Protein AF-A0A1V6FXS0-F1 (afdb_monomer_lite)

Foldseek 3Di:
DPLKDFDAADFAKKKKKWKKFFQAFCDPCQPDPDPWGGAFQDKWFDFAAPPFDPQHAWTWAAHGREFATWIAHPVGIDFFAFLVRPDGHGHGRDIKMKMKMWGHDHPAWIKIKIWIRFDLVCFPNGDRRIGMDMDTHRNMGNDTDMDFGDDPPNRGMDIDQIFMDRGSCRRPPPPVVVVVPDPPPDD

Radius of gyration: 16.58 Å; chains: 1; bounding box: 49×54×38 Å

Structure (mmCIF, N/CA/C/O backbone):
data_AF-A0A1V6FXS0-F1
#
_entry.id   AF-A0A1V6FXS0-F1
#
loop_
_atom_site.group_PDB
_atom_site.id
_atom_site.type_symbol
_atom_site.label_atom_id
_atom_site.label_alt_id
_atom_site.label_comp_id
_atom_site.label_asym_id
_atom_site.label_entity_id
_atom_site.label_seq_id
_atom_site.pdbx_PDB_ins_code
_atom_site.Cartn_x
_atom_site.Cartn_y
_atom_site.Cartn_z
_atom_site.occupancy
_atom_site.B_iso_or_equiv
_atom_site.auth_seq_id
_atom_site.auth_comp_id
_atom_site.auth_asym_id
_atom_site.auth_atom_id
_atom_site.pdbx_PDB_model_num
ATOM 1 N N . MET A 1 1 ? -22.073 16.136 9.324 1.00 44.31 1 MET A N 1
ATOM 2 C CA . MET A 1 1 ? -21.576 14.754 9.164 1.00 44.31 1 MET A CA 1
ATOM 3 C C . MET A 1 1 ? -20.213 14.830 8.508 1.00 44.31 1 MET A C 1
ATOM 5 O O . MET A 1 1 ? -20.106 15.432 7.450 1.00 44.31 1 MET A O 1
ATOM 9 N N . SER A 1 2 ? -19.181 14.316 9.173 1.00 56.22 2 SER A N 1
ATOM 10 C CA . SER A 1 2 ? -17.845 14.175 8.589 1.00 56.22 2 SER A CA 1
ATOM 11 C C . SER A 1 2 ? -17.899 13.049 7.551 1.00 56.22 2 SER A C 1
ATOM 13 O O . SER A 1 2 ? -18.293 11.939 7.891 1.00 56.22 2 SER A O 1
ATOM 15 N N . GLY A 1 3 ? -17.597 13.344 6.284 1.00 77.31 3 GLY A N 1
ATOM 16 C CA . GLY A 1 3 ? -17.680 12.402 5.156 1.00 77.31 3 GLY A CA 1
ATOM 17 C C . GLY A 1 3 ? -16.474 11.465 5.035 1.00 77.31 3 GLY A C 1
ATOM 18 O O . GLY A 1 3 ? -16.041 11.189 3.920 1.00 77.31 3 GLY A O 1
ATOM 19 N N . LEU A 1 4 ? -15.890 11.052 6.161 1.00 87.31 4 LEU A N 1
ATOM 20 C CA . LEU A 1 4 ? -14.716 10.180 6.201 1.00 87.31 4 LEU A CA 1
ATOM 21 C C . LEU A 1 4 ? -15.128 8.712 6.376 1.00 87.31 4 LEU A C 1
ATOM 23 O O . LEU A 1 4 ? -16.070 8.395 7.099 1.00 87.31 4 LEU A O 1
ATOM 27 N N . VAL A 1 5 ? -14.380 7.818 5.735 1.00 89.75 5 VAL A N 1
ATOM 28 C CA . VAL A 1 5 ? -14.350 6.385 6.027 1.00 89.75 5 VAL A CA 1
ATOM 29 C C . VAL A 1 5 ? -13.327 6.154 7.137 1.00 89.75 5 VAL A C 1
ATOM 31 O O . VAL A 1 5 ? -12.171 6.550 6.992 1.00 89.75 5 VAL A O 1
ATOM 34 N N . GLY A 1 6 ? -13.746 5.502 8.224 1.00 87.88 6 GLY A N 1
ATOM 35 C CA . GLY A 1 6 ? -12.910 5.273 9.408 1.00 87.88 6 GLY A CA 1
ATOM 36 C C . GLY A 1 6 ? -12.826 6.477 10.355 1.00 87.88 6 GLY A C 1
ATOM 37 O O . GLY A 1 6 ? -13.571 7.447 10.211 1.00 87.88 6 GLY A O 1
ATOM 38 N N . GLY A 1 7 ? -11.897 6.402 11.313 1.00 77.06 7 GLY A N 1
ATOM 39 C CA . GLY A 1 7 ? -11.593 7.466 12.275 1.00 77.06 7 GLY A CA 1
ATOM 40 C C . GLY A 1 7 ? -12.494 7.486 13.517 1.00 77.06 7 GLY A C 1
ATOM 41 O O . GLY A 1 7 ? -13.655 7.073 13.476 1.00 77.06 7 GLY A O 1
ATOM 42 N N . GLY A 1 8 ? -11.941 8.000 14.622 1.00 68.94 8 GLY A N 1
ATOM 43 C CA . GLY A 1 8 ? -12.632 8.310 15.881 1.00 68.94 8 GLY A CA 1
ATOM 44 C C . GLY A 1 8 ? -13.358 7.127 16.527 1.00 68.94 8 GLY A C 1
ATOM 45 O O . GLY A 1 8 ? -12.812 6.450 17.392 1.00 68.94 8 GLY A O 1
ATOM 46 N N . GLU A 1 9 ? -14.605 6.905 16.109 1.00 70.44 9 GLU A N 1
ATOM 47 C CA . GLU A 1 9 ? -15.562 5.985 16.733 1.00 70.44 9 GLU A CA 1
ATOM 48 C C . GLU A 1 9 ? -15.71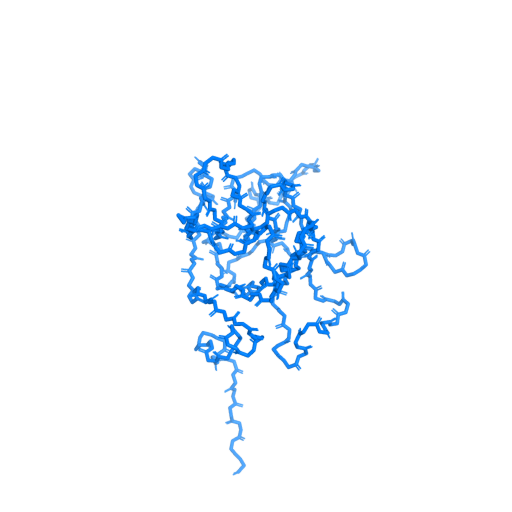7 4.640 15.982 1.00 70.44 9 GLU A C 1
ATOM 50 O O . GLU A 1 9 ? -16.506 3.780 16.377 1.00 70.44 9 GLU A O 1
ATOM 55 N N . VAL A 1 10 ? -15.006 4.435 14.869 1.00 79.94 10 VAL A N 1
ATOM 56 C CA . VAL A 1 10 ? -15.164 3.235 14.029 1.00 79.94 10 VAL A CA 1
ATOM 57 C C . VAL A 1 10 ? -14.254 2.097 14.499 1.00 79.94 10 VAL A C 1
ATOM 59 O O . VAL A 1 10 ? -13.046 2.267 14.603 1.00 79.94 10 VAL A O 1
ATOM 62 N N . SER A 1 11 ? -14.822 0.898 14.689 1.00 85.31 11 SER A N 1
ATOM 63 C CA . SER A 1 11 ? -14.060 -0.348 14.869 1.00 85.31 11 SER A CA 1
ATOM 64 C C . SER A 1 11 ? -14.441 -1.381 13.808 1.00 85.31 11 SER A C 1
ATOM 66 O O . SER A 1 11 ? -15.444 -2.090 13.935 1.00 85.31 11 SER A O 1
ATOM 68 N N . ARG A 1 12 ? -13.689 -1.406 12.701 1.00 91.25 12 ARG A N 1
ATOM 69 C CA . ARG A 1 12 ? -13.938 -2.264 11.529 1.00 91.25 12 ARG A CA 1
ATOM 70 C C . ARG A 1 12 ? -12.655 -2.519 10.744 1.00 91.25 12 ARG A C 1
ATOM 72 O O . ARG A 1 12 ? -11.692 -1.771 10.853 1.00 91.25 12 ARG A O 1
ATOM 79 N N . VAL A 1 13 ? -12.683 -3.556 9.911 1.00 94.81 13 VAL A N 1
ATOM 80 C CA . VAL A 1 13 ? -11.621 -3.853 8.946 1.00 94.81 13 VAL A CA 1
ATOM 81 C C . VAL A 1 13 ? -12.050 -3.416 7.548 1.00 94.81 13 VAL A C 1
ATOM 83 O O . VAL A 1 13 ? -13.187 -3.657 7.139 1.00 94.81 13 VAL A O 1
ATOM 86 N N . LEU A 1 14 ? -11.120 -2.804 6.822 1.00 96.25 14 LEU A N 1
ATOM 87 C CA . LEU A 1 14 ? -11.206 -2.534 5.394 1.00 96.25 14 LEU A CA 1
ATOM 88 C C . LEU A 1 14 ? -9.982 -3.136 4.705 1.00 96.25 14 LEU A C 1
ATOM 90 O O . LEU A 1 14 ? -8.849 -2.905 5.119 1.00 96.25 14 LEU A O 1
ATOM 94 N N . TYR A 1 15 ? -10.214 -3.869 3.628 1.00 97.06 15 TYR A N 1
ATOM 95 C CA . TYR A 1 15 ? -9.191 -4.283 2.687 1.00 97.06 15 TYR A CA 1
ATOM 96 C C . TYR A 1 15 ? -9.213 -3.359 1.473 1.00 97.06 15 TYR A C 1
ATOM 98 O O . TYR A 1 15 ? -10.281 -3.013 0.964 1.00 97.06 15 TYR A O 1
ATOM 106 N N . PHE A 1 16 ? -8.028 -2.986 1.009 1.00 96.75 16 PHE A N 1
ATOM 107 C CA . PHE A 1 16 ? -7.801 -2.152 -0.166 1.00 96.75 16 PHE A CA 1
ATOM 108 C C . PHE A 1 16 ? -6.713 -2.819 -1.004 1.00 96.75 16 PHE A C 1
ATOM 110 O O . PHE A 1 16 ? -5.624 -3.064 -0.500 1.00 96.75 16 PHE A O 1
ATOM 117 N N . GLY A 1 17 ? -7.000 -3.158 -2.256 1.00 96.25 17 GLY A N 1
ATOM 118 C CA . GLY A 1 17 ? -6.031 -3.800 -3.142 1.00 96.25 17 GLY A CA 1
ATOM 119 C C . GLY A 1 17 ? -5.950 -3.125 -4.495 1.00 96.25 17 GLY A C 1
ATOM 120 O O . GLY A 1 17 ? -6.895 -2.461 -4.918 1.00 96.25 17 GLY A O 1
ATOM 121 N N . ALA A 1 18 ? -4.816 -3.306 -5.159 1.00 95.88 18 ALA A N 1
ATOM 122 C CA . ALA A 1 18 ? -4.581 -2.833 -6.512 1.00 95.88 18 ALA A CA 1
ATOM 123 C C . ALA A 1 18 ? -3.518 -3.691 -7.196 1.00 95.88 18 ALA A C 1
ATOM 125 O O . ALA A 1 18 ? -2.588 -4.186 -6.550 1.00 95.88 18 ALA A O 1
ATOM 126 N N . LEU A 1 19 ? -3.629 -3.811 -8.513 1.00 94.88 19 LEU A N 1
ATOM 127 C CA . LEU A 1 19 ? -2.516 -4.217 -9.352 1.00 94.88 19 LEU A CA 1
ATOM 128 C C . LEU A 1 19 ? -1.689 -2.988 -9.693 1.00 94.88 19 LEU A C 1
ATOM 130 O O . LEU A 1 19 ? -2.230 -1.946 -10.063 1.00 94.88 19 LEU A O 1
ATOM 134 N N . VAL A 1 20 ? -0.377 -3.120 -9.562 1.00 93.12 20 VAL A N 1
ATOM 135 C CA . VAL A 1 20 ? 0.577 -2.047 -9.821 1.00 93.12 20 VAL A CA 1
ATOM 136 C C . VAL A 1 20 ? 1.654 -2.544 -10.769 1.00 93.12 20 VAL A C 1
ATOM 138 O O . VAL A 1 20 ? 2.131 -3.675 -10.651 1.00 93.12 20 VAL A O 1
ATOM 141 N N . ARG A 1 21 ? 2.066 -1.703 -11.709 1.00 90.75 21 ARG A N 1
ATOM 142 C CA . ARG A 1 21 ? 3.166 -2.009 -12.621 1.00 90.75 21 ARG A CA 1
ATOM 143 C C . ARG A 1 21 ? 3.959 -0.746 -12.898 1.00 90.75 21 ARG A C 1
ATOM 145 O O . ARG A 1 21 ? 3.394 0.250 -13.337 1.00 90.75 21 ARG A O 1
ATOM 152 N N . SER A 1 22 ? 5.270 -0.794 -12.679 1.00 87.56 22 SER A N 1
ATOM 153 C CA . SER A 1 22 ? 6.150 0.248 -13.204 1.00 87.56 22 SER A CA 1
ATOM 154 C C . SER A 1 22 ? 6.349 0.002 -14.698 1.00 87.56 22 SER A C 1
ATOM 156 O O . SER A 1 22 ? 6.577 -1.132 -15.120 1.00 87.56 22 SER A O 1
ATOM 158 N N . VAL A 1 23 ? 6.269 1.051 -15.511 1.00 86.38 23 VAL A N 1
ATOM 159 C CA . VAL A 1 23 ? 6.511 0.949 -16.958 1.00 86.38 23 VAL A CA 1
ATOM 160 C C . VAL A 1 23 ? 7.984 0.652 -17.238 1.00 86.38 23 VAL A C 1
ATOM 162 O O . VAL A 1 23 ? 8.294 -0.108 -18.152 1.00 86.38 23 VAL A O 1
ATOM 165 N N . ASN A 1 24 ? 8.880 1.197 -16.416 1.00 75.50 24 ASN A N 1
ATOM 166 C CA . ASN A 1 24 ? 10.321 1.117 -16.638 1.00 75.50 24 ASN A CA 1
ATOM 167 C C . ASN A 1 24 ? 10.997 0.041 -15.777 1.00 75.50 24 ASN A C 1
ATOM 169 O O . ASN A 1 24 ? 12.025 -0.500 -16.178 1.00 75.50 24 ASN A O 1
ATOM 173 N N . GLY A 1 25 ? 10.405 -0.309 -14.623 1.00 68.50 25 GLY A N 1
ATOM 174 C CA . GLY A 1 25 ? 11.049 -1.146 -13.604 1.00 68.50 25 GLY A CA 1
ATOM 175 C C . GLY A 1 25 ? 12.339 -0.510 -13.080 1.00 68.50 25 GLY A C 1
ATOM 176 O O . GLY A 1 25 ? 12.741 0.535 -13.578 1.00 68.50 25 GLY A O 1
ATOM 177 N N . SER A 1 26 ? 13.016 -1.119 -12.105 1.00 64.75 26 SER A N 1
ATOM 178 C CA . SER A 1 26 ? 14.359 -0.688 -11.706 1.00 64.75 26 SER A CA 1
ATOM 179 C C . SER A 1 26 ? 15.330 -0.928 -12.870 1.00 64.75 26 SER A C 1
ATOM 181 O O . SER A 1 26 ? 15.881 -2.011 -13.040 1.00 64.75 26 SER A O 1
ATOM 183 N N . THR A 1 27 ? 15.498 0.061 -13.744 1.00 52.03 27 THR A N 1
ATOM 184 C CA . THR A 1 27 ? 16.564 0.060 -14.753 1.00 52.03 27 THR A CA 1
ATOM 185 C C . THR A 1 27 ? 17.932 0.191 -14.073 1.00 52.03 27 THR A C 1
ATOM 187 O O . THR A 1 27 ? 18.002 0.722 -12.969 1.00 52.03 27 THR A O 1
ATOM 190 N N . PRO A 1 28 ? 19.051 -0.154 -14.727 1.00 45.06 28 PRO A N 1
ATOM 191 C CA . PRO A 1 28 ? 20.393 0.200 -14.248 1.00 45.06 28 PRO A CA 1
ATOM 192 C C . PRO A 1 28 ? 20.650 1.713 -14.092 1.00 45.06 28 PRO A C 1
ATOM 194 O O . PRO A 1 28 ? 21.666 2.098 -13.530 1.00 45.06 28 PRO A O 1
ATOM 197 N N . ALA A 1 29 ? 19.759 2.588 -14.586 1.00 41.25 29 ALA A N 1
ATOM 198 C CA . ALA A 1 29 ? 19.787 4.025 -14.280 1.00 41.25 29 ALA A CA 1
ATOM 199 C C . ALA A 1 29 ? 19.201 4.353 -12.887 1.00 41.25 29 ALA A C 1
ATOM 201 O O . ALA A 1 29 ? 19.282 5.488 -12.430 1.00 41.25 29 ALA A O 1
ATOM 202 N N . THR A 1 30 ? 18.616 3.349 -12.234 1.00 43.31 30 THR A N 1
ATOM 203 C CA . THR A 1 30 ? 17.935 3.378 -10.931 1.00 43.31 30 THR A CA 1
ATOM 204 C C . THR A 1 30 ? 18.397 2.253 -9.992 1.00 43.31 30 THR A C 1
ATOM 206 O O . THR A 1 30 ? 18.207 2.334 -8.786 1.00 43.31 30 THR A O 1
ATOM 209 N N . GLU A 1 31 ? 19.053 1.203 -10.485 1.00 40.47 31 GLU A N 1
ATOM 210 C CA . GLU A 1 31 ? 19.883 0.382 -9.611 1.00 40.47 31 GLU A CA 1
ATOM 211 C C . GLU A 1 31 ? 21.083 1.220 -9.188 1.00 40.47 31 GLU A C 1
ATOM 213 O O . GLU A 1 31 ? 21.775 1.827 -10.004 1.00 40.47 31 GLU A O 1
ATOM 218 N N . GLU A 1 32 ? 21.290 1.283 -7.885 1.00 48.28 32 GLU A N 1
ATOM 219 C CA . GLU A 1 32 ? 22.421 1.952 -7.287 1.00 48.28 32 GLU A CA 1
ATOM 220 C C . GLU A 1 32 ? 23.745 1.638 -7.963 1.00 48.28 32 GLU A C 1
ATOM 222 O O . GLU A 1 32 ? 24.162 0.483 -8.062 1.00 48.28 32 GLU A O 1
ATOM 227 N N . LYS A 1 33 ? 24.473 2.698 -8.302 1.00 44.50 33 LYS A N 1
ATOM 228 C CA . LYS A 1 33 ? 25.900 2.585 -8.568 1.00 44.50 33 LYS A CA 1
ATOM 229 C C . LYS A 1 33 ? 26.734 2.659 -7.278 1.00 44.50 33 LYS A C 1
ATOM 231 O O . LYS A 1 33 ? 27.809 2.074 -7.258 1.00 44.50 33 LYS A O 1
ATOM 236 N N . ASP A 1 34 ? 26.227 3.309 -6.213 1.00 49.22 34 ASP A N 1
ATOM 237 C CA . ASP A 1 34 ? 27.057 3.784 -5.086 1.00 49.22 34 ASP A CA 1
ATOM 238 C C . ASP A 1 34 ? 26.378 3.842 -3.680 1.00 49.22 34 ASP A C 1
ATOM 240 O O . ASP A 1 34 ? 26.833 4.605 -2.828 1.00 49.22 34 ASP A O 1
ATOM 244 N N . GLY A 1 35 ? 25.310 3.091 -3.364 1.00 52.75 35 GLY A N 1
ATOM 245 C CA . GLY A 1 35 ? 24.743 3.120 -1.993 1.00 52.75 35 GLY A CA 1
ATOM 246 C C . GLY A 1 35 ? 23.707 4.225 -1.698 1.00 52.75 35 GLY A C 1
ATOM 247 O O . GLY A 1 35 ? 23.435 4.482 -0.523 1.00 52.75 35 GLY A O 1
ATOM 248 N N . THR A 1 36 ? 23.161 4.905 -2.726 1.00 54.62 36 THR A N 1
ATOM 249 C CA . THR A 1 36 ? 21.955 5.766 -2.609 1.00 54.62 36 THR A CA 1
ATOM 250 C C . THR A 1 36 ? 20.738 5.270 -3.431 1.00 54.62 36 THR A C 1
ATOM 252 O O . THR A 1 36 ? 20.882 5.124 -4.646 1.00 54.62 36 THR A O 1
ATOM 255 N N . PRO A 1 37 ? 19.541 5.072 -2.834 1.00 54.38 37 PRO A N 1
ATOM 256 C CA . PRO A 1 37 ? 18.379 4.485 -3.513 1.00 54.38 37 PRO A CA 1
ATOM 257 C C . PRO A 1 37 ? 17.950 5.237 -4.783 1.00 54.38 37 PRO A C 1
ATOM 259 O O . PRO A 1 37 ? 18.198 6.438 -4.895 1.00 54.38 37 PRO A O 1
ATOM 262 N N . PRO A 1 38 ? 17.260 4.564 -5.725 1.00 58.22 38 PRO A N 1
ATOM 263 C CA . PRO A 1 38 ? 16.789 5.202 -6.945 1.00 58.22 38 PRO A CA 1
ATOM 264 C C . PRO A 1 38 ? 15.899 6.414 -6.712 1.00 58.22 38 PRO A C 1
ATOM 266 O O . PRO A 1 38 ? 14.805 6.312 -6.153 1.00 58.22 38 PRO A O 1
ATOM 269 N N . ASP A 1 39 ? 16.318 7.547 -7.265 1.00 56.16 39 ASP A N 1
ATOM 270 C CA . ASP A 1 39 ? 15.477 8.728 -7.380 1.00 56.16 39 ASP A CA 1
ATOM 271 C C . ASP A 1 39 ? 14.624 8.640 -8.657 1.00 56.16 39 ASP A C 1
ATOM 273 O O . ASP A 1 39 ? 15.135 8.441 -9.757 1.00 56.16 39 ASP A O 1
ATOM 277 N N . GLY A 1 40 ? 13.304 8.811 -8.528 1.00 58.94 40 GLY A N 1
ATOM 278 C CA . GLY A 1 40 ? 12.410 9.082 -9.667 1.00 58.94 40 GLY A CA 1
ATOM 279 C C . GLY A 1 40 ? 11.238 8.135 -9.859 1.00 58.94 40 GLY A C 1
ATOM 280 O O . GLY A 1 40 ? 10.344 8.452 -10.638 1.00 58.94 40 GLY A O 1
ATOM 281 N N . MET A 1 41 ? 11.209 7.016 -9.137 1.00 74.25 41 MET A N 1
ATOM 282 C CA . MET A 1 41 ? 10.182 5.980 -9.297 1.00 74.25 41 MET A CA 1
ATOM 283 C C . MET A 1 41 ? 8.984 6.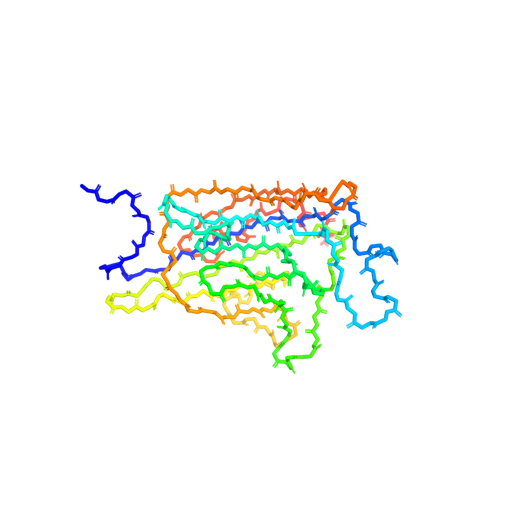135 -8.367 1.00 74.25 41 MET A C 1
ATOM 285 O O . MET A 1 41 ? 8.122 5.253 -8.368 1.00 74.25 41 MET A O 1
ATOM 289 N N . GLU A 1 42 ? 8.901 7.246 -7.617 1.00 85.94 42 GLU A N 1
ATOM 290 C CA . GLU A 1 42 ? 7.789 7.468 -6.695 1.00 85.94 42 GLU A CA 1
ATOM 291 C C . GLU A 1 42 ? 6.471 7.327 -7.449 1.00 85.94 42 GLU A C 1
ATOM 293 O O . GLU A 1 42 ? 6.197 8.070 -8.388 1.00 85.94 42 GLU A O 1
ATOM 298 N N . ALA A 1 43 ? 5.629 6.409 -7.002 1.00 90.12 43 ALA A N 1
ATOM 299 C CA . ALA A 1 43 ? 4.230 6.405 -7.363 1.00 90.12 43 ALA A CA 1
ATOM 300 C C . ALA A 1 43 ? 3.437 5.653 -6.312 1.00 90.12 43 ALA A C 1
ATOM 302 O O . ALA A 1 43 ? 3.909 4.674 -5.738 1.00 90.12 43 ALA A O 1
ATOM 303 N N . PHE A 1 44 ? 2.210 6.097 -6.083 1.00 93.31 44 PHE A N 1
ATOM 304 C CA . PHE A 1 44 ? 1.305 5.463 -5.141 1.00 93.31 44 PHE A CA 1
ATOM 305 C C . PHE A 1 44 ? -0.112 5.479 -5.688 1.00 93.31 44 PHE A C 1
ATOM 307 O O . PHE A 1 44 ? -0.609 6.519 -6.126 1.00 93.31 44 PHE A O 1
ATOM 314 N N . VAL A 1 45 ? -0.800 4.351 -5.552 1.00 96.25 45 VAL A N 1
ATOM 315 C CA . VAL A 1 45 ? -2.249 4.377 -5.377 1.00 96.25 45 VAL A CA 1
ATOM 316 C C . VAL A 1 45 ? -2.513 4.588 -3.890 1.00 96.25 45 VAL A C 1
ATOM 318 O O . VAL A 1 45 ? -1.986 3.856 -3.050 1.00 96.25 45 VAL A O 1
ATOM 321 N N . GLN A 1 46 ? -3.264 5.631 -3.546 1.00 95.81 46 GLN A N 1
ATOM 322 C CA . GLN A 1 46 ? -3.358 6.108 -2.170 1.00 95.81 46 GLN A CA 1
ATOM 323 C C . GLN A 1 46 ? -4.773 6.492 -1.750 1.00 95.81 46 GLN A C 1
ATOM 325 O O . GLN A 1 46 ? -5.561 7.045 -2.516 1.00 95.81 46 GLN A O 1
ATOM 330 N N . LEU A 1 47 ? -5.060 6.238 -0.481 1.00 97.25 47 LEU A N 1
ATOM 331 C CA . LEU A 1 47 ? -6.195 6.766 0.254 1.00 97.25 47 LEU A CA 1
ATOM 332 C C . LEU A 1 47 ? -5.794 8.117 0.840 1.00 97.25 47 LEU A C 1
ATOM 334 O O . LEU A 1 47 ? -4.733 8.247 1.450 1.00 97.25 47 LEU A O 1
ATOM 338 N N . THR A 1 48 ? -6.627 9.137 0.664 1.00 96.38 48 THR A N 1
ATOM 339 C CA . THR A 1 48 ? -6.346 10.496 1.138 1.00 96.38 48 THR A CA 1
ATOM 340 C C . THR A 1 48 ? -7.620 11.237 1.547 1.00 96.38 48 THR A C 1
ATOM 342 O O . THR A 1 48 ? -8.740 10.735 1.420 1.00 96.38 48 THR A O 1
ATOM 345 N N . ARG A 1 49 ? -7.451 12.438 2.093 1.00 94.69 49 ARG A N 1
ATOM 346 C CA . ARG A 1 49 ? -8.515 13.392 2.420 1.00 94.69 49 ARG A CA 1
ATOM 347 C C . ARG A 1 49 ? -7.932 14.812 2.435 1.00 94.69 49 ARG A C 1
ATOM 349 O O . ARG A 1 49 ? -6.720 14.965 2.619 1.00 94.69 49 ARG A O 1
ATOM 356 N N . PRO A 1 50 ? -8.768 15.857 2.302 1.00 93.00 50 PRO A N 1
ATOM 357 C CA . PRO A 1 50 ? -8.317 17.237 2.438 1.00 93.00 50 PRO A CA 1
ATOM 358 C C . PRO A 1 50 ? -7.548 17.477 3.745 1.00 93.00 50 PRO A C 1
ATOM 360 O O . PRO A 1 50 ? -7.945 16.993 4.804 1.00 93.00 50 PRO A O 1
ATOM 363 N N . GLY A 1 51 ? -6.456 18.238 3.661 1.00 88.81 51 GLY A N 1
ATOM 364 C CA . GLY A 1 51 ? -5.614 18.585 4.810 1.00 88.81 51 GLY A CA 1
ATOM 365 C C . GLY A 1 51 ? -4.518 17.570 5.152 1.00 88.81 51 GLY A C 1
ATOM 366 O O . GLY A 1 51 ? -3.704 17.858 6.025 1.00 88.81 51 GLY A O 1
ATOM 367 N N . LEU A 1 52 ? -4.452 16.419 4.472 1.00 90.62 52 LEU A N 1
ATOM 368 C CA . LEU A 1 52 ? -3.292 15.528 4.565 1.00 90.62 52 LEU A CA 1
ATOM 369 C C . LEU A 1 52 ? -2.139 15.994 3.674 1.00 90.62 52 LEU A C 1
ATOM 371 O O . LEU A 1 52 ? -2.322 16.736 2.707 1.00 90.62 52 LEU A O 1
ATOM 375 N N . SER A 1 53 ? -0.935 15.538 4.023 1.00 85.50 53 SER A N 1
ATOM 376 C CA . SER A 1 53 ? 0.263 15.766 3.225 1.00 85.50 53 SER A CA 1
ATOM 377 C C . SER A 1 53 ? 0.188 15.043 1.875 1.00 85.50 53 SER A C 1
ATOM 379 O O . SER A 1 53 ? -0.724 14.269 1.579 1.00 85.50 53 SER A O 1
ATOM 381 N N . ALA A 1 54 ? 1.211 15.280 1.060 1.00 81.44 54 ALA A N 1
ATOM 382 C CA . ALA A 1 54 ? 1.396 14.706 -0.266 1.00 81.44 54 ALA A CA 1
ATOM 383 C C . ALA A 1 54 ? 1.278 13.164 -0.346 1.00 81.44 54 ALA A C 1
ATOM 385 O O . ALA A 1 54 ? 0.929 12.665 -1.418 1.00 81.44 54 ALA A O 1
ATOM 386 N N . LEU A 1 55 ? 1.565 12.444 0.747 1.00 85.38 55 LEU A N 1
ATOM 387 C CA . LEU A 1 55 ? 1.542 10.975 0.835 1.00 85.38 55 LEU A CA 1
ATOM 388 C C . LEU A 1 55 ? 0.170 10.399 1.238 1.00 85.38 55 LEU A C 1
ATOM 390 O O . LEU A 1 55 ? 0.011 9.183 1.314 1.00 85.38 55 LEU A O 1
ATOM 394 N N . GLY A 1 56 ? -0.814 11.258 1.525 1.00 93.31 56 GLY A N 1
ATOM 395 C CA . GLY A 1 56 ? -2.145 10.829 1.943 1.00 93.31 56 GLY A CA 1
ATOM 396 C C . GLY A 1 56 ? -2.160 10.100 3.289 1.00 93.31 56 GLY A C 1
ATOM 397 O O . GLY A 1 56 ? -1.262 10.247 4.117 1.00 93.31 56 GLY A O 1
ATOM 398 N N . ALA A 1 57 ? -3.231 9.345 3.521 1.00 96.25 57 ALA A N 1
ATOM 399 C CA . ALA A 1 57 ? -3.428 8.526 4.712 1.00 96.25 57 ALA A CA 1
ATOM 400 C C . ALA A 1 57 ? -2.613 7.228 4.611 1.00 96.25 57 ALA A C 1
ATOM 402 O O . ALA A 1 57 ? -1.851 6.895 5.519 1.00 96.25 57 ALA A O 1
ATOM 403 N N . LEU A 1 58 ? -2.753 6.532 3.480 1.00 97.31 58 LEU A N 1
ATOM 404 C CA . LEU A 1 58 ? -2.096 5.265 3.176 1.00 97.31 58 LEU A CA 1
ATOM 405 C C . LEU A 1 58 ? -1.917 5.124 1.661 1.00 97.31 58 LEU A C 1
ATOM 407 O O . LEU A 1 58 ? -2.870 5.323 0.917 1.00 97.31 58 LEU A O 1
ATOM 411 N N . GLY A 1 59 ? -0.744 4.702 1.209 1.00 96.56 59 GLY A N 1
ATOM 412 C CA . GLY A 1 59 ? -0.400 4.466 -0.186 1.00 96.56 59 GLY A CA 1
ATOM 413 C C . GLY A 1 59 ? 0.361 3.158 -0.383 1.00 96.56 59 GLY A C 1
ATOM 414 O O . GLY A 1 59 ? 1.124 2.730 0.485 1.00 96.56 59 GLY A O 1
ATOM 415 N N . MET A 1 60 ? 0.146 2.537 -1.543 1.00 97.00 60 MET A N 1
ATOM 416 C CA . MET A 1 60 ? 0.838 1.334 -2.014 1.00 97.00 60 MET A CA 1
ATOM 417 C C . MET A 1 60 ? 1.524 1.629 -3.352 1.00 97.00 60 MET A C 1
ATOM 419 O O . MET A 1 60 ? 0.879 2.141 -4.269 1.00 97.00 60 MET A O 1
ATOM 423 N N . GLY A 1 61 ? 2.824 1.355 -3.457 1.00 94.19 61 GLY A N 1
ATOM 424 C CA . GLY A 1 61 ? 3.589 1.615 -4.677 1.00 94.19 61 GLY A CA 1
ATOM 425 C C . GLY A 1 61 ? 5.088 1.654 -4.412 1.00 94.19 61 GLY A C 1
ATOM 426 O O . GLY A 1 61 ? 5.633 0.643 -3.987 1.00 94.19 61 GLY A O 1
ATOM 427 N N . ASN A 1 62 ? 5.752 2.783 -4.649 1.00 91.12 62 ASN A N 1
ATOM 428 C CA . ASN A 1 62 ? 7.161 3.028 -4.325 1.00 91.12 62 ASN A CA 1
ATOM 429 C C . ASN A 1 62 ? 7.340 4.478 -3.850 1.00 91.12 62 ASN A C 1
ATOM 431 O O . ASN A 1 62 ? 6.717 5.390 -4.393 1.00 91.12 62 ASN A O 1
ATOM 435 N N . GLY A 1 63 ? 8.158 4.679 -2.815 1.00 87.69 63 GLY A N 1
ATOM 436 C CA . GLY A 1 63 ? 8.447 6.001 -2.254 1.00 87.69 63 GLY A CA 1
ATOM 437 C C . GLY A 1 63 ? 9.760 6.597 -2.756 1.00 87.69 63 GLY A C 1
ATOM 438 O O . GLY A 1 63 ? 10.639 5.879 -3.219 1.00 87.69 63 GLY A O 1
ATOM 439 N N . TRP A 1 64 ? 9.927 7.912 -2.596 1.00 82.56 64 TRP A N 1
ATOM 440 C CA . TRP A 1 64 ? 11.238 8.548 -2.768 1.00 82.56 64 TRP A CA 1
ATOM 441 C C . TRP A 1 64 ? 12.284 7.921 -1.848 1.00 82.56 64 TRP A C 1
ATOM 443 O O . TRP A 1 64 ? 11.992 7.666 -0.675 1.00 82.56 64 TRP A O 1
ATOM 453 N N . ALA A 1 65 ? 13.496 7.728 -2.373 1.00 77.88 65 ALA A N 1
ATOM 454 C CA . ALA A 1 65 ? 14.614 7.124 -1.654 1.00 77.88 65 ALA A CA 1
ATOM 455 C C . ALA A 1 65 ? 14.285 5.738 -1.050 1.00 77.88 65 ALA A C 1
ATOM 457 O O . ALA A 1 65 ? 14.795 5.376 0.011 1.00 77.88 65 ALA A O 1
ATOM 458 N N . GLN A 1 66 ? 13.415 4.972 -1.714 1.00 83.19 66 GLN A N 1
ATOM 459 C CA . GLN A 1 66 ? 13.096 3.588 -1.366 1.00 83.19 66 GLN A CA 1
ATOM 460 C C . GLN A 1 66 ? 13.655 2.629 -2.418 1.00 83.19 66 GLN A C 1
ATOM 462 O O . GLN A 1 66 ? 13.801 2.972 -3.590 1.00 83.19 66 GLN A O 1
ATOM 467 N N . TRP A 1 67 ? 13.940 1.406 -1.993 1.00 80.62 67 TRP A N 1
ATOM 468 C CA . TRP A 1 67 ? 14.638 0.397 -2.793 1.00 80.62 67 TRP A CA 1
ATOM 469 C C . TRP A 1 67 ? 13.704 -0.617 -3.441 1.00 80.62 67 TRP A C 1
ATOM 471 O O . TRP A 1 67 ? 14.074 -1.337 -4.368 1.00 80.62 67 TRP A O 1
ATOM 481 N N . ALA A 1 68 ? 12.490 -0.704 -2.914 1.00 88.44 68 ALA A N 1
ATOM 482 C CA . ALA A 1 68 ? 11.544 -1.759 -3.198 1.00 88.44 68 ALA A CA 1
ATOM 483 C C . ALA A 1 68 ? 10.153 -1.194 -3.456 1.00 88.44 68 ALA A C 1
ATOM 485 O O . ALA A 1 68 ? 9.908 0.007 -3.348 1.00 88.44 68 ALA A O 1
ATOM 486 N N . TYR A 1 69 ? 9.195 -2.077 -3.726 1.00 93.19 69 TYR A N 1
ATOM 487 C CA . TYR A 1 69 ? 7.807 -1.715 -3.454 1.00 93.19 69 TYR A CA 1
ATOM 488 C C . TYR A 1 69 ? 7.674 -1.288 -1.987 1.00 93.19 69 TYR A C 1
ATOM 490 O O . TYR A 1 69 ? 8.232 -1.919 -1.088 1.00 93.19 69 TYR A O 1
ATOM 498 N N . SER A 1 70 ? 6.940 -0.211 -1.751 1.00 94.25 70 SER A N 1
ATOM 499 C CA . SER A 1 70 ? 6.884 0.509 -0.487 1.00 94.25 70 SER A CA 1
ATOM 500 C C . SER A 1 70 ? 5.447 0.779 -0.059 1.00 94.25 70 SER A C 1
ATOM 502 O O . SER A 1 70 ? 4.511 0.845 -0.864 1.00 94.25 70 SER A O 1
ATOM 504 N N . ILE A 1 71 ? 5.306 1.007 1.239 1.00 96.44 71 ILE A N 1
ATOM 505 C CA . ILE A 1 71 ? 4.137 1.618 1.855 1.00 96.44 71 ILE A CA 1
ATOM 506 C C . ILE A 1 71 ? 4.425 3.112 2.096 1.00 96.44 71 ILE A C 1
ATOM 508 O O . ILE A 1 71 ? 5.552 3.478 2.432 1.00 96.44 71 ILE A O 1
ATOM 512 N N . GLY A 1 72 ? 3.426 3.978 1.918 1.00 95.19 72 GLY A N 1
ATOM 513 C CA . GLY A 1 72 ? 3.527 5.425 2.162 1.00 95.19 72 GLY A CA 1
ATOM 514 C C . GLY A 1 72 ? 2.310 5.979 2.904 1.00 95.19 72 GLY A C 1
ATOM 515 O O . GLY A 1 72 ? 1.256 5.353 2.882 1.00 95.19 72 GLY A O 1
ATOM 516 N N . GLY A 1 73 ? 2.422 7.123 3.579 1.00 95.25 73 GLY A N 1
ATOM 517 C CA . GLY A 1 73 ? 1.274 7.762 4.233 1.00 95.25 73 GLY A CA 1
ATOM 518 C C . GLY A 1 73 ? 1.650 8.774 5.309 1.00 95.25 73 GLY A C 1
ATOM 519 O O . GLY A 1 73 ? 2.751 9.327 5.320 1.00 95.25 73 GLY A O 1
ATOM 520 N N . VAL A 1 74 ? 0.743 8.971 6.270 1.00 94.44 74 VAL A N 1
ATOM 521 C CA . VAL A 1 74 ? 0.933 9.868 7.433 1.00 94.44 74 VAL A CA 1
ATOM 522 C C . VAL A 1 74 ? 2.114 9.486 8.336 1.00 94.44 74 VAL A C 1
ATOM 524 O O . VAL A 1 74 ? 2.537 10.283 9.166 1.00 94.44 74 VAL A O 1
ATOM 527 N N . PHE A 1 75 ? 2.660 8.284 8.164 1.00 93.00 75 PHE A N 1
ATOM 528 C CA . PHE A 1 75 ? 3.821 7.744 8.878 1.00 93.00 75 PHE A CA 1
ATOM 529 C C . PHE A 1 75 ? 5.137 7.873 8.087 1.00 93.00 75 PHE A C 1
ATOM 531 O O . PHE A 1 75 ? 6.167 7.380 8.540 1.00 93.00 75 PHE A O 1
ATOM 538 N N . GLY A 1 76 ? 5.127 8.506 6.910 1.00 93.50 76 GLY A N 1
ATOM 539 C CA . GLY A 1 76 ? 6.271 8.539 5.997 1.00 93.50 76 GLY A CA 1
ATOM 540 C C . GLY A 1 76 ? 6.237 7.389 4.990 1.00 93.50 76 GLY A C 1
ATOM 541 O O . GLY A 1 76 ? 5.161 6.943 4.599 1.00 93.50 76 GLY A O 1
ATOM 542 N N . THR A 1 77 ? 7.407 6.938 4.536 1.00 91.69 77 THR A N 1
ATOM 543 C CA . THR A 1 77 ? 7.552 5.837 3.569 1.00 91.69 77 THR A CA 1
ATOM 544 C C . THR A 1 77 ? 8.468 4.744 4.111 1.00 91.69 77 THR A C 1
ATOM 546 O O . THR A 1 77 ? 9.371 5.022 4.901 1.00 91.69 77 THR A O 1
ATOM 549 N N . ALA A 1 78 ? 8.219 3.496 3.710 1.00 91.94 78 ALA A N 1
ATOM 550 C CA . ALA A 1 78 ? 9.062 2.356 4.057 1.00 91.94 78 ALA A CA 1
ATOM 551 C C . ALA A 1 78 ? 8.976 1.241 3.006 1.00 91.94 78 ALA A C 1
ATOM 553 O O . ALA A 1 78 ? 7.886 0.910 2.534 1.00 91.94 78 ALA A O 1
ATOM 554 N N . ASP A 1 79 ? 10.111 0.617 2.691 1.00 93.00 79 ASP A N 1
ATOM 555 C CA . ASP A 1 79 ? 10.172 -0.610 1.896 1.00 93.00 79 ASP A CA 1
ATOM 556 C 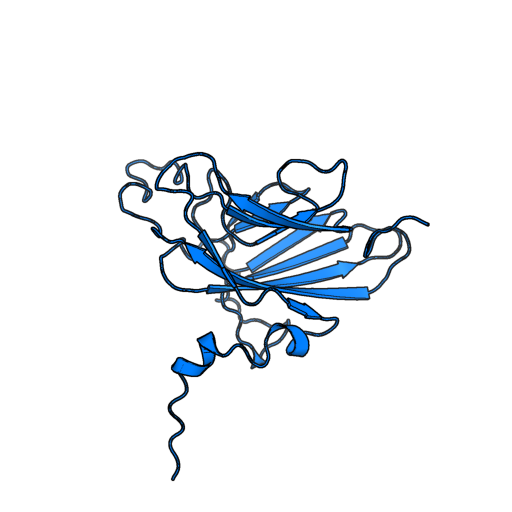C . ASP A 1 79 ? 9.348 -1.743 2.520 1.00 93.00 79 ASP A C 1
ATOM 558 O O . ASP A 1 79 ? 9.392 -1.989 3.730 1.00 93.00 79 ASP A O 1
ATOM 562 N N . LEU A 1 80 ? 8.654 -2.497 1.669 1.00 95.56 80 LEU A N 1
ATOM 563 C CA . LEU A 1 80 ? 8.066 -3.772 2.048 1.00 95.56 80 LEU A CA 1
ATOM 564 C C . LEU A 1 80 ? 9.171 -4.822 2.139 1.00 95.56 80 LEU A C 1
ATOM 566 O O . LEU A 1 80 ? 9.888 -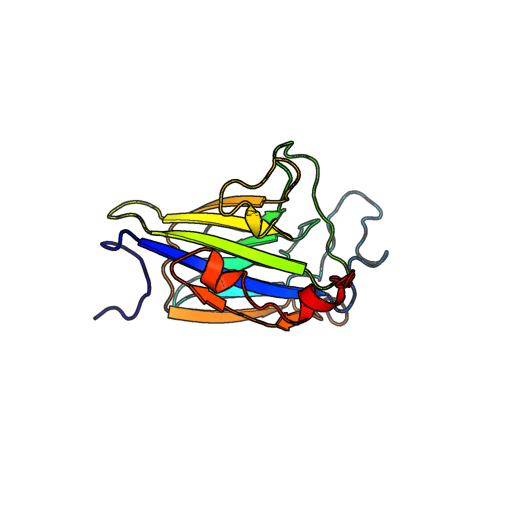5.078 1.169 1.00 95.56 80 LEU A O 1
ATOM 570 N N . LYS A 1 81 ? 9.279 -5.472 3.297 1.00 94.94 81 LYS A N 1
ATOM 571 C CA . LYS A 1 81 ? 10.335 -6.450 3.574 1.00 94.94 81 LYS A CA 1
ATOM 572 C C . LYS A 1 81 ? 9.743 -7.767 4.036 1.00 94.94 81 LYS A C 1
ATOM 574 O O . LYS A 1 81 ? 8.669 -7.819 4.638 1.00 94.94 81 LYS A O 1
ATOM 579 N N . GLN A 1 82 ? 10.442 -8.856 3.755 1.00 94.06 82 GLN A N 1
ATOM 580 C CA . GLN A 1 82 ? 10.172 -10.134 4.399 1.00 94.06 82 GLN A CA 1
ATOM 581 C C . GLN A 1 82 ? 10.370 -9.999 5.913 1.00 94.06 82 GLN A C 1
ATOM 583 O O . GLN A 1 82 ? 11.007 -9.067 6.403 1.00 94.06 82 GLN A O 1
ATOM 588 N N . THR A 1 83 ? 9.872 -10.963 6.686 1.00 90.81 83 THR A N 1
ATOM 589 C CA . THR A 1 83 ? 9.943 -10.890 8.162 1.00 90.81 83 THR A CA 1
ATOM 590 C C . THR A 1 83 ? 11.384 -10.950 8.697 1.00 90.81 83 THR A C 1
ATOM 592 O O . THR A 1 83 ? 11.630 -10.570 9.836 1.00 90.81 83 THR A O 1
ATOM 595 N N . ASN A 1 84 ? 12.355 -11.358 7.870 1.00 87.56 84 ASN A N 1
ATOM 596 C CA . ASN A 1 84 ? 13.785 -11.256 8.185 1.00 87.56 84 ASN A CA 1
ATOM 597 C C . ASN A 1 84 ? 14.326 -9.810 8.171 1.00 87.56 84 ASN A C 1
ATOM 599 O O . ASN A 1 84 ? 15.476 -9.593 8.540 1.00 87.56 84 ASN A O 1
ATOM 603 N N . ASN A 1 85 ? 13.510 -8.838 7.749 1.00 84.44 85 ASN A N 1
ATOM 604 C CA . ASN A 1 85 ? 13.796 -7.406 7.686 1.00 84.44 85 ASN A CA 1
ATOM 605 C C . ASN A 1 85 ? 14.983 -6.997 6.788 1.00 84.44 85 ASN A C 1
ATOM 607 O O . ASN A 1 85 ? 15.422 -5.848 6.822 1.00 84.44 85 ASN A O 1
ATOM 611 N N . THR A 1 86 ? 15.498 -7.915 5.970 1.00 84.81 86 THR A N 1
ATOM 612 C CA . THR A 1 86 ? 16.642 -7.676 5.074 1.00 84.81 86 THR A CA 1
ATOM 613 C C . THR A 1 86 ? 16.293 -7.906 3.615 1.00 84.81 86 THR A C 1
ATOM 615 O O . THR A 1 86 ? 16.856 -7.257 2.742 1.00 84.81 86 THR A O 1
ATOM 618 N N . THR A 1 87 ? 15.360 -8.815 3.335 1.00 88.38 87 THR A N 1
ATOM 619 C CA . THR A 1 87 ? 14.963 -9.158 1.970 1.00 88.38 87 THR A CA 1
ATOM 620 C C . THR A 1 87 ? 13.754 -8.338 1.546 1.00 88.38 87 THR A C 1
ATOM 622 O O . THR A 1 87 ? 12.755 -8.293 2.264 1.00 88.38 87 THR A O 1
ATOM 625 N N . TYR A 1 88 ? 13.836 -7.726 0.371 1.00 89.56 88 TYR A N 1
ATOM 626 C CA . TYR A 1 88 ? 12.775 -6.943 -0.256 1.00 89.56 88 TYR A CA 1
ATOM 627 C C . TYR A 1 88 ? 12.627 -7.334 -1.732 1.00 89.56 88 TYR A C 1
ATOM 629 O O . TYR A 1 88 ? 13.448 -8.077 -2.271 1.00 89.56 88 TYR A O 1
ATOM 637 N N . ALA A 1 89 ? 11.576 -6.837 -2.385 1.00 87.44 89 ALA A N 1
ATOM 638 C CA . ALA A 1 89 ? 11.377 -6.994 -3.822 1.00 87.44 89 ALA A CA 1
ATOM 639 C C . ALA A 1 89 ? 11.537 -5.642 -4.525 1.00 87.44 89 ALA A C 1
ATOM 641 O O . ALA A 1 89 ? 10.696 -4.755 -4.357 1.00 87.44 89 ALA A O 1
ATOM 642 N N . SER A 1 90 ? 12.603 -5.497 -5.314 1.00 87.75 90 SER A N 1
ATOM 643 C CA . SER A 1 90 ? 12.842 -4.303 -6.128 1.00 87.75 90 SER A CA 1
ATOM 644 C C . SER A 1 90 ? 11.701 -4.073 -7.116 1.00 87.75 90 SER A C 1
ATOM 646 O O . SER A 1 90 ? 11.125 -5.027 -7.662 1.00 87.75 90 SER A O 1
ATOM 648 N N . VAL A 1 91 ? 11.387 -2.801 -7.361 1.00 87.19 91 VAL A N 1
ATOM 649 C CA . VAL A 1 91 ? 10.395 -2.405 -8.366 1.00 87.19 91 VAL A CA 1
ATOM 650 C C . VAL A 1 91 ? 10.815 -2.951 -9.724 1.00 87.19 91 VAL A C 1
ATOM 652 O O . VAL A 1 91 ? 11.958 -2.811 -10.129 1.00 87.19 91 VAL A O 1
ATOM 655 N N . ASN A 1 92 ? 9.903 -3.580 -10.454 1.00 84.62 92 ASN A N 1
ATOM 656 C CA . ASN A 1 92 ? 10.184 -4.106 -11.787 1.00 84.62 92 ASN A CA 1
ATOM 657 C C . ASN A 1 92 ? 8.983 -3.895 -12.712 1.00 84.62 92 ASN A C 1
ATOM 659 O O . ASN A 1 92 ? 7.962 -3.330 -12.320 1.00 84.62 92 ASN A O 1
ATOM 663 N N . THR A 1 93 ? 9.129 -4.330 -13.961 1.00 87.50 93 THR A N 1
ATOM 664 C CA . THR A 1 93 ? 8.105 -4.175 -14.998 1.00 87.50 93 THR A CA 1
ATOM 665 C C . THR A 1 93 ? 7.004 -5.230 -14.942 1.00 87.50 93 THR A C 1
ATOM 667 O O . THR A 1 93 ? 6.068 -5.165 -15.740 1.00 87.50 93 THR A O 1
ATOM 670 N N . ALA A 1 94 ? 7.078 -6.200 -14.023 1.00 88.50 94 ALA A N 1
ATOM 671 C CA . ALA A 1 94 ? 5.995 -7.155 -13.839 1.00 88.50 94 ALA A CA 1
ATOM 672 C C . ALA A 1 94 ? 4.823 -6.490 -13.109 1.00 88.50 94 ALA A C 1
ATOM 674 O O . ALA A 1 94 ? 5.017 -5.687 -12.194 1.00 88.50 94 ALA A O 1
ATOM 675 N N . THR A 1 95 ? 3.602 -6.867 -13.484 1.00 92.06 95 THR A N 1
ATOM 676 C CA . THR A 1 95 ? 2.411 -6.537 -12.698 1.00 92.06 95 THR A CA 1
ATOM 677 C C . THR A 1 95 ? 2.494 -7.230 -11.344 1.00 92.06 95 THR A C 1
ATOM 679 O O . THR A 1 95 ? 2.711 -8.440 -11.274 1.00 92.06 95 THR A O 1
ATOM 682 N N . ARG A 1 96 ? 2.300 -6.464 -10.274 1.00 93.75 96 ARG A N 1
ATOM 683 C CA . ARG A 1 96 ? 2.310 -6.934 -8.889 1.00 93.75 96 ARG A CA 1
ATOM 684 C C . ARG A 1 96 ? 0.976 -6.668 -8.231 1.00 93.75 96 ARG A C 1
ATOM 686 O O . ARG A 1 96 ? 0.353 -5.643 -8.494 1.00 93.75 96 ARG A O 1
ATOM 693 N N . LEU A 1 97 ? 0.560 -7.563 -7.347 1.00 95.12 97 LEU A N 1
ATOM 694 C CA . LEU A 1 97 ? -0.608 -7.349 -6.505 1.00 95.12 97 LEU A CA 1
ATOM 695 C C . LEU A 1 97 ? -0.162 -6.740 -5.178 1.00 95.12 97 LEU A C 1
ATOM 697 O O . LEU A 1 97 ? 0.632 -7.336 -4.455 1.00 95.12 97 LEU A O 1
ATOM 701 N N . MET A 1 98 ? -0.720 -5.588 -4.822 1.00 97.12 98 MET A N 1
ATOM 702 C CA . MET A 1 98 ? -0.579 -5.022 -3.484 1.00 97.12 98 MET A CA 1
ATOM 703 C C . MET A 1 98 ? -1.922 -5.073 -2.765 1.00 97.12 98 MET A C 1
ATOM 705 O O . MET A 1 98 ? -2.953 -4.714 -3.335 1.00 97.12 98 MET A O 1
ATOM 709 N N . VAL A 1 99 ? -1.910 -5.527 -1.513 1.00 97.56 99 VAL A N 1
ATOM 710 C CA . VAL A 1 99 ? -3.107 -5.601 -0.664 1.00 97.56 99 VAL A CA 1
ATOM 711 C C . VAL A 1 99 ? -2.800 -4.977 0.684 1.00 97.56 99 VAL A C 1
ATOM 713 O O . VAL A 1 99 ? -1.858 -5.383 1.354 1.00 97.56 99 VAL A O 1
ATOM 716 N N . ALA A 1 100 ? -3.625 -4.028 1.100 1.00 97.69 100 ALA A N 1
ATOM 717 C CA . ALA A 1 100 ? -3.656 -3.451 2.428 1.00 97.69 100 ALA A CA 1
ATOM 718 C C . ALA A 1 100 ? -4.817 -4.036 3.238 1.00 97.69 100 ALA A C 1
ATOM 720 O O . ALA A 1 100 ? -5.947 -4.099 2.754 1.00 97.69 100 ALA A O 1
ATOM 721 N N . LYS A 1 101 ? -4.561 -4.375 4.500 1.00 97.69 101 LYS A N 1
ATOM 722 C CA . LYS A 1 101 ? -5.576 -4.501 5.549 1.00 97.69 101 LYS A CA 1
ATOM 723 C C . LYS A 1 101 ? -5.456 -3.305 6.476 1.00 97.69 101 LYS A C 1
ATOM 725 O O . LYS A 1 101 ? -4.407 -3.124 7.086 1.00 97.69 101 LYS A O 1
ATOM 730 N N . ILE A 1 102 ? -6.535 -2.554 6.634 1.00 97.62 102 ILE A N 1
ATOM 731 C CA . ILE A 1 102 ? -6.664 -1.457 7.589 1.00 97.62 102 ILE A CA 1
ATOM 732 C C . ILE A 1 102 ? -7.627 -1.907 8.682 1.00 97.62 102 ILE A C 1
ATOM 734 O O . ILE A 1 102 ? -8.770 -2.264 8.404 1.00 97.62 102 ILE A O 1
ATOM 738 N N . THR A 1 103 ? -7.164 -1.897 9.924 1.00 97.00 103 THR A N 1
ATOM 739 C CA . THR A 1 103 ? -7.993 -2.093 11.112 1.00 97.00 103 THR A CA 1
ATOM 740 C C . THR A 1 103 ? -8.226 -0.729 11.741 1.00 97.00 103 THR A C 1
ATOM 742 O O . THR A 1 103 ? -7.293 -0.155 12.305 1.00 97.00 103 THR A O 1
ATOM 745 N N . PHE A 1 104 ? -9.453 -0.222 11.623 1.00 96.12 104 PHE A N 1
ATOM 746 C CA . PHE A 1 104 ? -9.880 0.990 12.309 1.00 96.12 104 PHE A CA 1
ATOM 747 C C . PHE A 1 104 ? -10.111 0.695 13.786 1.00 96.12 104 PHE A C 1
ATOM 749 O O . PHE A 1 104 ? -10.787 -0.289 14.110 1.00 96.12 104 PHE A O 1
ATOM 756 N N . ASN A 1 105 ? -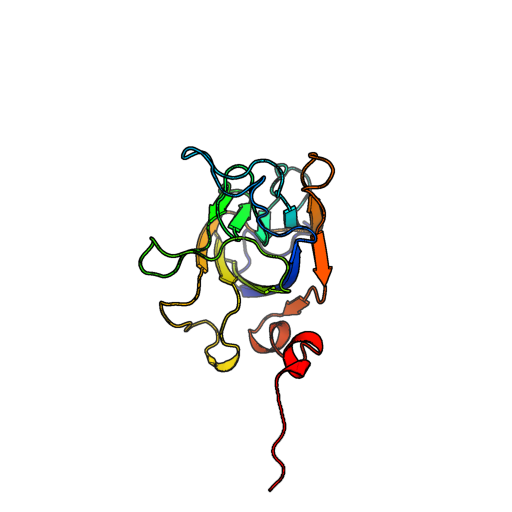9.559 1.530 14.663 1.00 92.50 105 ASN A N 1
ATOM 757 C CA . ASN A 1 105 ? -9.658 1.344 16.105 1.00 92.50 105 ASN A CA 1
ATOM 758 C C . ASN A 1 105 ? -10.441 2.482 16.765 1.00 92.50 105 ASN A C 1
ATOM 760 O O . ASN A 1 105 ? -10.201 3.662 16.527 1.00 92.50 105 ASN A O 1
ATOM 764 N N . HIS A 1 106 ? -11.361 2.114 17.657 1.00 88.62 106 HIS A N 1
ATOM 765 C CA . HIS A 1 106 ? -12.122 3.074 18.451 1.00 88.62 106 HIS A CA 1
ATOM 766 C C . HIS A 1 106 ? -11.191 3.812 19.417 1.00 88.62 106 HIS A C 1
ATOM 768 O O . HIS A 1 106 ? -10.530 3.180 20.239 1.00 88.62 106 HIS A O 1
ATOM 774 N N . THR A 1 107 ? -11.146 5.143 19.328 1.00 84.94 107 THR A N 1
ATOM 775 C CA . THR A 1 107 ? -10.353 6.045 20.191 1.00 84.94 107 THR A CA 1
ATOM 776 C C . THR A 1 107 ? -8.844 5.765 20.244 1.00 84.94 107 THR A C 1
ATOM 778 O O . THR A 1 107 ? -8.149 6.249 21.137 1.00 84.94 107 THR A O 1
ATOM 781 N N . ALA A 1 108 ? -8.311 5.026 19.271 1.00 90.38 108 ALA A N 1
ATOM 782 C CA . ALA A 1 108 ? -6.896 4.689 19.172 1.00 90.38 108 ALA A CA 1
ATOM 783 C C . ALA A 1 108 ? -6.410 4.801 17.723 1.00 90.38 108 ALA A C 1
ATOM 785 O O . ALA A 1 108 ? -7.209 4.894 16.796 1.00 90.38 108 ALA A O 1
ATOM 786 N N . ASN A 1 109 ? -5.089 4.781 17.528 1.00 93.56 109 ASN A N 1
ATOM 787 C CA . ASN A 1 109 ? -4.518 4.761 16.184 1.00 93.56 109 ASN A CA 1
ATOM 788 C C . ASN A 1 109 ? -4.958 3.501 15.433 1.00 93.56 109 ASN A C 1
ATOM 790 O O . ASN A 1 109 ? -4.964 2.395 15.983 1.00 93.56 109 ASN A O 1
ATOM 794 N N . ASP A 1 110 ? -5.251 3.663 14.152 1.00 96.12 110 ASP A N 1
ATOM 795 C CA . ASP A 1 110 ? -5.520 2.562 13.243 1.00 96.12 110 ASP A CA 1
ATOM 796 C C . ASP A 1 110 ? -4.229 1.781 12.973 1.00 96.12 110 ASP A C 1
ATOM 798 O O . ASP A 1 110 ? -3.113 2.275 13.163 1.00 96.12 110 ASP A O 1
ATOM 802 N N . THR A 1 111 ? -4.367 0.540 12.511 1.00 96.62 111 THR A N 1
ATOM 803 C CA . THR A 1 111 ? -3.233 -0.283 12.067 1.00 96.62 111 THR A CA 1
ATOM 804 C C . THR A 1 111 ? -3.429 -0.687 10.618 1.00 96.62 111 THR A C 1
ATOM 806 O O . THR A 1 111 ? -4.478 -1.228 10.273 1.00 96.62 111 THR A O 1
ATOM 809 N N . ALA A 1 112 ? -2.415 -0.486 9.781 1.00 97.38 112 ALA A N 1
ATOM 810 C CA . ALA A 1 112 ? -2.411 -0.941 8.399 1.00 97.38 112 ALA A CA 1
ATOM 811 C C . ALA A 1 112 ? -1.283 -1.946 8.183 1.00 97.38 112 ALA A C 1
ATOM 813 O O . ALA A 1 112 ? -0.163 -1.732 8.638 1.00 97.38 112 ALA A O 1
ATOM 814 N N . THR A 1 113 ? -1.573 -3.043 7.489 1.00 97.56 113 THR A N 1
ATOM 815 C CA . THR A 1 113 ? -0.555 -3.956 6.958 1.00 97.56 113 THR A CA 1
ATOM 816 C C . THR A 1 113 ? -0.705 -4.040 5.453 1.00 97.56 113 THR A C 1
ATOM 818 O O . THR A 1 113 ? -1.802 -4.315 4.979 1.00 97.56 113 THR A O 1
ATOM 821 N N . VAL A 1 114 ? 0.380 -3.810 4.719 1.00 97.75 114 VAL A N 1
ATOM 822 C CA . VAL A 1 114 ? 0.435 -3.964 3.261 1.00 97.75 114 VAL A CA 1
ATOM 823 C C . VAL A 1 114 ? 1.292 -5.170 2.921 1.00 97.75 114 VAL A C 1
ATOM 825 O O . VAL A 1 114 ? 2.377 -5.314 3.479 1.00 97.75 114 VAL A O 1
ATOM 828 N N . TRP A 1 115 ? 0.822 -6.005 1.998 1.00 97.62 115 TRP A N 1
ATOM 829 C CA . TRP A 1 115 ? 1.550 -7.133 1.425 1.00 97.62 115 TRP A CA 1
ATOM 830 C C . TRP A 1 115 ? 1.772 -6.933 -0.072 1.00 97.62 115 TRP A C 1
ATOM 832 O O . TRP A 1 115 ? 0.888 -6.431 -0.769 1.00 97.62 115 TRP A O 1
ATOM 842 N N . LEU A 1 116 ? 2.929 -7.387 -0.553 1.00 96.75 116 LEU A N 1
ATOM 843 C CA . LEU A 1 116 ? 3.245 -7.529 -1.971 1.00 96.75 116 LEU A CA 1
ATOM 844 C C . LEU A 1 116 ? 3.126 -8.997 -2.381 1.00 96.75 116 LEU A C 1
ATOM 846 O O . LEU A 1 116 ? 3.725 -9.860 -1.741 1.00 96.75 116 LEU A O 1
ATOM 850 N N . ASP A 1 117 ? 2.381 -9.250 -3.453 1.00 94.81 117 ASP A N 1
ATOM 851 C CA . ASP A 1 117 ? 2.092 -10.573 -4.006 1.00 94.81 117 ASP A CA 1
ATOM 852 C C . ASP A 1 117 ? 1.702 -11.602 -2.920 1.00 94.81 117 ASP A C 1
ATOM 854 O O . ASP A 1 117 ? 2.311 -12.674 -2.825 1.00 94.81 117 ASP A O 1
ATOM 858 N N . PRO A 1 118 ? 0.717 -11.295 -2.047 1.00 94.88 118 PRO A N 1
ATOM 859 C CA . PRO A 1 118 ? 0.319 -12.231 -1.005 1.00 94.88 118 PRO A CA 1
ATOM 860 C C . PRO A 1 118 ? -0.267 -13.511 -1.605 1.00 94.88 118 PRO A C 1
ATOM 862 O O . PRO A 1 118 ? -0.945 -13.475 -2.632 1.00 94.88 118 PRO A O 1
ATOM 865 N N . ASN A 1 119 ? -0.094 -14.638 -0.910 1.00 90.88 119 ASN A N 1
ATOM 866 C CA . ASN A 1 119 ? -0.788 -15.871 -1.260 1.00 90.88 119 ASN A CA 1
ATOM 867 C C . ASN A 1 119 ? -2.294 -15.716 -0.949 1.00 90.88 119 ASN A C 1
ATOM 869 O O . ASN A 1 119 ? -2.650 -15.574 0.228 1.00 90.88 119 ASN A O 1
ATOM 873 N N . PRO A 1 120 ? -3.188 -15.780 -1.954 1.00 87.62 120 PRO A N 1
ATOM 874 C CA . PRO A 1 120 ? -4.627 -15.615 -1.761 1.00 87.62 120 PRO A CA 1
ATOM 875 C C . PRO A 1 120 ? -5.239 -16.596 -0.750 1.00 87.62 120 PRO A C 1
ATOM 877 O O . PRO A 1 120 ? -6.174 -16.233 -0.037 1.00 87.62 120 PRO A O 1
ATOM 880 N N . ASP A 1 121 ? -4.694 -17.806 -0.633 1.00 88.31 121 ASP A N 1
ATOM 881 C CA . ASP A 1 121 ? -5.247 -18.863 0.218 1.00 88.31 121 ASP A CA 1
ATOM 882 C C . ASP A 1 121 ? -4.913 -18.676 1.704 1.00 88.31 121 ASP A C 1
ATOM 884 O O . ASP A 1 121 ? -5.542 -19.284 2.570 1.00 88.31 121 ASP A O 1
ATOM 888 N N . HIS A 1 122 ? -3.927 -17.833 2.023 1.00 88.44 122 HIS A N 1
ATOM 889 C CA . HIS A 1 122 ? -3.419 -17.671 3.388 1.00 88.44 122 HIS A CA 1
ATOM 890 C C . HIS A 1 122 ? -4.030 -16.480 4.141 1.00 88.44 122 HIS A C 1
ATOM 892 O O . HIS A 1 122 ? -3.801 -16.338 5.344 1.00 88.44 122 HIS A O 1
ATOM 898 N N . GLY A 1 123 ? -4.833 -15.639 3.478 1.00 90.12 123 GLY A N 1
ATOM 899 C CA . GLY A 1 123 ? -5.481 -14.500 4.131 1.00 90.12 123 GLY A CA 1
ATOM 900 C C . GLY A 1 123 ? -4.474 -13.564 4.802 1.00 90.12 123 GLY A C 1
ATOM 901 O O . GLY A 1 123 ? -3.416 -13.263 4.258 1.00 90.12 123 GLY A O 1
ATOM 902 N N . ASP A 1 124 ? -4.760 -13.169 6.039 1.00 91.69 124 ASP A N 1
ATOM 903 C CA . ASP A 1 124 ? -3.834 -12.360 6.840 1.00 91.69 124 ASP A CA 1
ATOM 904 C C . ASP A 1 124 ? -2.610 -13.159 7.340 1.00 91.69 124 ASP A C 1
ATOM 906 O O . ASP A 1 124 ? -1.605 -12.573 7.748 1.00 91.69 124 ASP A O 1
ATOM 910 N N . ASN A 1 125 ? -2.667 -14.497 7.315 1.00 93.25 125 ASN A N 1
ATOM 911 C CA . ASN A 1 125 ? -1.633 -15.387 7.847 1.00 93.25 125 ASN A CA 1
ATOM 912 C C . ASN A 1 125 ? -0.559 -15.712 6.794 1.00 93.25 125 ASN A C 1
ATOM 914 O O . ASN A 1 125 ? -0.234 -16.870 6.521 1.00 93.25 125 ASN A O 1
ATOM 918 N N . GLN A 1 126 ? -0.034 -14.662 6.163 1.00 94.00 126 GLN A N 1
ATOM 919 C CA . GLN A 1 126 ? 1.007 -14.774 5.146 1.00 94.00 126 GLN A CA 1
ATOM 920 C C . GLN A 1 126 ? 2.301 -15.357 5.728 1.00 94.00 126 GLN A C 1
ATOM 922 O O . GLN A 1 126 ? 2.694 -15.054 6.859 1.00 94.00 126 GLN A O 1
ATOM 927 N N . VAL A 1 127 ? 2.985 -16.176 4.926 1.00 93.94 127 VAL A N 1
ATOM 928 C CA . VAL A 1 127 ? 4.277 -16.766 5.301 1.00 93.94 127 VAL A CA 1
ATOM 929 C C . VAL A 1 127 ? 5.365 -15.694 5.397 1.00 93.94 127 VAL A C 1
ATOM 931 O O . VAL A 1 127 ? 5.269 -14.625 4.796 1.00 93.94 127 VAL A O 1
ATOM 934 N N . TRP A 1 128 ? 6.433 -15.988 6.140 1.00 92.00 128 TRP A N 1
ATOM 935 C CA . TRP A 1 128 ? 7.491 -15.021 6.457 1.00 92.00 128 TRP A CA 1
ATOM 936 C C . TRP A 1 128 ? 8.220 -14.448 5.230 1.00 92.00 128 TRP A C 1
ATOM 938 O O . TRP A 1 128 ? 8.789 -13.359 5.336 1.00 92.00 128 TRP A O 1
ATOM 948 N N . SER A 1 129 ? 8.198 -15.164 4.099 1.00 93.56 129 SER A N 1
ATOM 949 C CA . SER A 1 129 ? 8.823 -14.782 2.827 1.00 93.56 129 SER A CA 1
ATOM 950 C C . SER A 1 129 ? 7.996 -13.799 1.990 1.00 93.56 129 SER A C 1
ATOM 952 O O . SER A 1 129 ? 8.486 -13.302 0.977 1.00 93.56 129 SER A O 1
ATOM 954 N N . VAL A 1 130 ? 6.760 -13.489 2.391 1.00 95.62 130 VAL A N 1
ATOM 955 C CA . VAL A 1 130 ? 5.958 -12.441 1.746 1.00 95.62 130 VAL A CA 1
ATOM 956 C C . VAL A 1 130 ? 6.437 -11.080 2.241 1.00 95.62 130 VAL A C 1
ATOM 958 O O . VAL A 1 130 ? 6.518 -10.844 3.450 1.00 95.62 130 VAL A O 1
ATOM 961 N N . CYS A 1 131 ? 6.759 -10.181 1.309 1.00 96.94 131 CYS A N 1
ATOM 962 C CA . CYS A 1 131 ? 7.167 -8.822 1.653 1.00 96.94 131 CYS A CA 1
ATOM 963 C C . CYS A 1 131 ? 5.968 -8.037 2.185 1.00 96.94 131 CYS A C 1
ATOM 965 O O . CYS A 1 131 ? 4.898 -8.026 1.572 1.00 96.94 131 CYS A O 1
ATOM 967 N N . ARG A 1 132 ? 6.148 -7.380 3.331 1.00 97.19 132 ARG A N 1
ATOM 968 C CA . ARG A 1 132 ? 5.098 -6.613 3.994 1.00 97.19 132 ARG A CA 1
ATOM 969 C C . ARG A 1 132 ? 5.647 -5.450 4.804 1.00 97.19 132 ARG A C 1
ATOM 971 O O . ARG A 1 132 ? 6.835 -5.398 5.110 1.00 97.19 132 ARG A O 1
ATOM 978 N N . ALA A 1 133 ? 4.752 -4.562 5.207 1.00 96.38 133 ALA A N 1
ATOM 979 C CA . ALA A 1 133 ? 5.009 -3.572 6.240 1.00 96.38 133 ALA A CA 1
ATOM 980 C C . ALA A 1 133 ? 3.743 -3.357 7.066 1.00 96.38 133 ALA A C 1
ATOM 982 O O . ALA A 1 133 ? 2.640 -3.352 6.517 1.00 96.38 133 ALA A O 1
ATOM 983 N N . THR A 1 134 ? 3.917 -3.171 8.374 1.00 96.31 134 THR A N 1
ATOM 984 C CA . THR A 1 134 ? 2.838 -2.841 9.307 1.00 96.31 134 THR A CA 1
ATOM 985 C C . THR A 1 134 ? 3.136 -1.502 9.959 1.00 96.31 134 THR A C 1
ATOM 987 O O . THR A 1 134 ? 4.239 -1.278 10.453 1.00 96.31 134 THR A O 1
ATOM 990 N N . VAL A 1 135 ? 2.147 -0.618 9.952 1.00 97.00 135 VAL A N 1
ATOM 991 C CA . VAL A 1 135 ? 2.258 0.772 10.400 1.00 97.00 135 VAL A CA 1
ATOM 992 C C . VAL A 1 135 ? 1.015 1.173 11.185 1.00 97.00 135 VAL A C 1
ATOM 994 O O . VAL A 1 135 ? -0.044 0.552 11.064 1.00 97.00 135 VAL A O 1
ATOM 997 N N . THR A 1 136 ? 1.137 2.234 11.977 1.00 96.62 136 THR A N 1
ATOM 998 C CA . THR A 1 136 ? 0.038 2.795 12.771 1.00 96.62 136 THR A CA 1
ATOM 999 C C . THR A 1 136 ? -0.142 4.277 12.478 1.00 96.62 136 THR A C 1
ATOM 1001 O O . THR A 1 136 ? 0.850 4.979 12.284 1.00 96.62 136 THR A O 1
ATOM 1004 N N . GLY A 1 137 ? -1.378 4.767 12.496 1.00 94.38 137 GLY A N 1
ATOM 1005 C CA . GLY A 1 137 ? -1.690 6.177 12.251 1.00 94.38 137 GLY A CA 1
ATOM 1006 C C . GLY A 1 137 ? -3.193 6.436 12.178 1.00 94.38 137 GLY A C 1
ATOM 1007 O O . GLY A 1 137 ? -3.983 5.549 12.477 1.00 94.38 137 GLY A O 1
ATOM 1008 N N . ASP A 1 138 ? -3.587 7.645 11.781 1.00 93.81 138 ASP A N 1
ATOM 1009 C CA . ASP A 1 138 ? -4.969 7.934 11.380 1.00 93.81 138 ASP A CA 1
ATOM 1010 C C . ASP A 1 138 ? -5.111 7.631 9.885 1.00 93.81 138 ASP A C 1
ATOM 1012 O O . ASP A 1 138 ? -4.628 8.395 9.042 1.00 93.81 138 ASP A O 1
ATOM 1016 N N . PHE A 1 139 ? -5.746 6.501 9.567 1.00 95.62 139 PHE A N 1
ATOM 1017 C CA . PHE A 1 139 ? -5.941 6.050 8.190 1.00 95.62 139 PHE A CA 1
ATOM 1018 C C . PHE A 1 139 ? -7.310 6.407 7.632 1.00 95.62 139 PHE A C 1
ATOM 1020 O O . PHE A 1 139 ? -7.694 5.898 6.578 1.00 95.62 139 PHE A O 1
ATOM 1027 N N . SER A 1 140 ? -8.058 7.281 8.305 1.00 94.06 140 SER A N 1
ATOM 1028 C CA . SER A 1 140 ? -9.343 7.709 7.777 1.00 94.06 140 SER A CA 1
ATOM 1029 C C . SER A 1 140 ? -9.181 8.600 6.547 1.00 94.06 140 SER A C 1
ATOM 1031 O O . SER A 1 140 ? -8.269 9.423 6.432 1.00 94.06 140 SER A O 1
ATOM 1033 N N . PHE A 1 141 ? -10.077 8.409 5.586 1.00 95.25 141 PHE A N 1
ATOM 1034 C CA . PHE A 1 141 ? -9.941 8.950 4.236 1.00 95.25 141 PHE A CA 1
ATOM 1035 C C . PHE A 1 141 ? -11.312 9.272 3.639 1.00 95.25 141 PHE A C 1
ATOM 1037 O O . PHE A 1 141 ? -12.340 8.811 4.125 1.00 95.25 141 PHE A O 1
ATOM 1044 N N . SER A 1 142 ? -11.344 10.059 2.569 1.00 94.81 142 SER A N 1
ATOM 1045 C CA . SER A 1 142 ? -12.562 10.312 1.780 1.00 94.81 142 SER A CA 1
ATOM 1046 C C . SER A 1 142 ? -12.323 10.275 0.274 1.00 94.81 142 SER A C 1
ATOM 1048 O O . SER A 1 142 ? -13.249 10.493 -0.505 1.00 94.81 142 SER A O 1
ATOM 1050 N N . GLN A 1 143 ? -11.084 10.022 -0.149 1.00 95.25 143 GLN A N 1
ATOM 1051 C CA . GLN A 1 143 ? -10.659 10.088 -1.539 1.00 95.25 143 GLN A CA 1
ATOM 1052 C C . GLN A 1 143 ? -9.696 8.942 -1.856 1.00 95.25 143 GLN A C 1
ATOM 1054 O O . GLN A 1 143 ? -8.853 8.580 -1.034 1.00 95.25 143 GLN A O 1
ATOM 1059 N N . LEU A 1 144 ? -9.809 8.414 -3.072 1.00 95.56 144 LEU A N 1
ATOM 1060 C CA . LEU A 1 144 ? -8.782 7.611 -3.730 1.00 95.56 144 LEU A CA 1
ATOM 1061 C C . LEU A 1 144 ? -8.018 8.538 -4.680 1.00 95.56 144 LEU A C 1
ATOM 1063 O O . LEU A 1 144 ? -8.639 9.301 -5.421 1.00 95.56 144 LEU A O 1
ATOM 1067 N N . ALA A 1 145 ? -6.694 8.470 -4.673 1.00 94.81 145 ALA A N 1
ATOM 1068 C CA . ALA A 1 145 ? -5.845 9.241 -5.566 1.00 94.81 145 ALA A CA 1
ATOM 1069 C C . ALA A 1 145 ? -4.714 8.378 -6.127 1.00 94.81 145 ALA A C 1
ATOM 1071 O O . ALA A 1 145 ? -4.279 7.410 -5.506 1.00 94.81 145 ALA A O 1
ATOM 1072 N N . TYR A 1 146 ? -4.215 8.783 -7.289 1.00 92.81 146 TYR A N 1
ATOM 1073 C CA . TYR A 1 146 ? -2.997 8.253 -7.883 1.00 92.81 146 TYR A CA 1
ATOM 1074 C C . TYR A 1 146 ? -1.961 9.364 -7.875 1.00 92.81 146 TYR A C 1
ATOM 1076 O O . TYR A 1 146 ? -2.259 10.509 -8.223 1.00 92.81 146 TYR A O 1
ATOM 1084 N N . ARG A 1 147 ? -0.757 9.033 -7.438 1.00 86.88 147 ARG A N 1
ATOM 1085 C CA . ARG A 1 147 ? 0.377 9.943 -7.373 1.00 86.88 147 ARG A CA 1
ATOM 1086 C C . ARG A 1 147 ? 1.512 9.333 -8.160 1.00 86.88 147 ARG A C 1
ATOM 1088 O O . ARG A 1 147 ? 1.719 8.126 -8.096 1.00 86.88 147 ARG A O 1
ATOM 1095 N N . SER A 1 148 ? 2.249 10.188 -8.848 1.00 85.06 148 SER A N 1
ATOM 1096 C CA . SER A 1 148 ? 3.521 9.830 -9.441 1.00 85.06 148 SER A CA 1
ATOM 1097 C C . SER A 1 148 ? 4.518 10.963 -9.244 1.00 85.06 148 SER A C 1
ATOM 1099 O O . SER A 1 148 ? 4.125 12.124 -9.074 1.00 85.06 148 SER A O 1
ATOM 1101 N N . GLY A 1 149 ? 5.795 10.610 -9.239 1.00 80.56 149 GLY A N 1
ATOM 1102 C CA . GLY A 1 149 ? 6.911 11.523 -9.144 1.00 80.56 149 GLY A CA 1
ATOM 1103 C C . GLY A 1 149 ? 6.996 12.447 -10.355 1.00 80.56 149 GLY A C 1
ATOM 1104 O O . GLY A 1 149 ? 6.267 12.331 -11.343 1.00 80.56 149 GLY A O 1
ATOM 1105 N N . ASN A 1 150 ? 7.906 13.407 -10.273 1.00 75.81 150 ASN A N 1
ATOM 1106 C CA . ASN A 1 150 ? 8.069 14.455 -11.277 1.00 75.81 150 ASN A CA 1
ATOM 1107 C C . ASN A 1 150 ? 9.269 14.234 -12.208 1.00 75.81 150 ASN A C 1
ATOM 1109 O O . ASN A 1 150 ? 9.543 15.118 -13.017 1.00 75.81 150 ASN A O 1
ATOM 1113 N N . ILE A 1 151 ? 9.985 13.109 -12.094 1.00 72.31 151 ILE A N 1
ATOM 1114 C CA . ILE A 1 151 ? 11.122 12.805 -12.968 1.00 72.31 151 ILE A CA 1
ATOM 1115 C C . ILE A 1 151 ? 10.591 12.164 -14.259 1.00 72.31 151 ILE A C 1
ATOM 1117 O O . ILE A 1 151 ? 10.024 11.067 -14.194 1.00 72.31 151 ILE A O 1
ATOM 1121 N N . PRO A 1 152 ? 10.741 12.835 -15.419 1.00 68.06 152 PRO A N 1
ATOM 1122 C CA . PRO A 1 152 ? 10.331 12.283 -16.706 1.00 68.06 152 PRO A CA 1
ATOM 1123 C C . PRO A 1 152 ? 10.989 10.925 -16.954 1.00 68.06 152 PRO A C 1
ATOM 1125 O O . PRO A 1 152 ? 12.092 10.671 -16.479 1.00 68.06 152 PRO A O 1
ATOM 1128 N N . ASP A 1 153 ? 10.298 10.051 -17.678 1.00 71.19 153 ASP A N 1
ATOM 1129 C CA . ASP A 1 153 ? 10.765 8.709 -18.051 1.00 71.19 153 ASP A CA 1
ATOM 1130 C C . ASP A 1 153 ? 10.991 7.724 -16.891 1.00 71.19 153 ASP A C 1
ATOM 1132 O O . ASP A 1 153 ? 11.241 6.556 -17.158 1.00 71.19 153 ASP A O 1
ATOM 1136 N N . LEU A 1 154 ? 10.840 8.127 -15.623 1.00 70.56 154 LEU A N 1
ATOM 1137 C CA . LEU A 1 154 ? 10.925 7.238 -14.448 1.00 70.56 154 LEU A CA 1
ATOM 1138 C C . LEU A 1 154 ? 9.610 7.142 -13.662 1.00 70.56 154 LEU A C 1
ATOM 1140 O O . LEU A 1 154 ? 9.390 6.185 -12.921 1.00 70.56 154 LEU A O 1
ATOM 1144 N N . ASN A 1 155 ? 8.696 8.079 -13.895 1.00 72.06 155 ASN A N 1
ATOM 1145 C CA . ASN A 1 155 ? 7.415 8.204 -13.205 1.00 72.06 155 ASN A CA 1
ATOM 1146 C C . ASN A 1 155 ? 6.248 7.465 -13.905 1.00 72.06 155 ASN A C 1
ATOM 1148 O O . ASN A 1 155 ? 5.077 7.655 -13.566 1.00 72.06 155 ASN A O 1
ATOM 1152 N N . GLY A 1 156 ? 6.545 6.621 -14.896 1.00 84.81 156 GLY A N 1
ATOM 1153 C CA . GLY A 1 156 ? 5.547 5.824 -15.608 1.00 84.81 156 GLY A CA 1
ATOM 1154 C C . GLY A 1 156 ? 5.047 4.649 -14.767 1.00 84.81 156 GLY A C 1
ATOM 1155 O O . GLY A 1 156 ? 5.798 3.703 -14.521 1.00 84.81 156 GLY A O 1
ATOM 1156 N N . TRP A 1 157 ? 3.776 4.686 -14.366 1.00 89.31 157 TRP A N 1
ATOM 1157 C CA . TRP A 1 157 ? 3.115 3.615 -13.620 1.00 89.31 157 TRP A CA 1
ATOM 1158 C C . TRP A 1 157 ? 1.727 3.325 -14.167 1.00 89.31 157 TRP A C 1
ATOM 1160 O O . TRP A 1 157 ? 0.998 4.224 -14.586 1.00 89.31 157 TRP A O 1
ATOM 1170 N N . GLU A 1 158 ? 1.355 2.057 -14.094 1.00 91.19 158 GLU A N 1
ATOM 1171 C CA . GLU A 1 158 ? 0.010 1.585 -14.356 1.00 91.19 158 GLU A CA 1
ATOM 1172 C C . GLU A 1 158 ? -0.599 1.044 -13.071 1.00 91.19 158 GLU A C 1
ATOM 1174 O O . GLU A 1 158 ? 0.044 0.318 -12.305 1.00 91.19 158 GLU A O 1
ATOM 1179 N N . PHE A 1 159 ? -1.862 1.400 -12.867 1.00 92.00 159 PHE A N 1
ATOM 1180 C CA . PHE A 1 159 ? -2.688 0.922 -11.775 1.00 92.00 159 PHE A CA 1
ATOM 1181 C C . PHE A 1 159 ? -3.936 0.294 -12.371 1.00 92.00 159 PHE A C 1
ATOM 1183 O O . PHE A 1 159 ? -4.607 0.919 -13.193 1.00 92.00 159 PHE A O 1
ATOM 1190 N N . ASP A 1 160 ? -4.248 -0.921 -11.947 1.00 91.00 160 ASP A N 1
ATOM 1191 C CA . ASP A 1 160 ? -5.427 -1.644 -12.408 1.00 91.00 160 ASP A CA 1
ATOM 1192 C C . ASP A 1 160 ? -6.113 -2.351 -11.235 1.00 91.00 160 ASP A C 1
ATOM 1194 O O . ASP A 1 160 ? -5.544 -2.519 -10.155 1.00 91.00 160 ASP A O 1
ATOM 1198 N N . GLU A 1 161 ? -7.366 -2.744 -11.441 1.00 89.69 161 GLU A N 1
ATOM 1199 C CA . GLU A 1 161 ? -8.155 -3.563 -10.525 1.00 89.69 161 GLU A CA 1
ATOM 1200 C C . GLU A 1 161 ? -8.169 -3.047 -9.073 1.00 89.69 161 GLU A C 1
ATOM 1202 O O . GLU A 1 161 ? -8.064 -3.824 -8.120 1.00 89.69 161 GLU A O 1
ATOM 1207 N N . VAL A 1 162 ? -8.324 -1.728 -8.894 1.00 93.31 162 VAL A N 1
ATOM 1208 C CA . VAL A 1 162 ? -8.449 -1.115 -7.564 1.00 93.31 162 VAL A CA 1
ATOM 1209 C C . VAL A 1 162 ? -9.750 -1.553 -6.892 1.00 93.31 162 VAL A C 1
ATOM 1211 O O . VAL A 1 162 ? -10.845 -1.330 -7.411 1.00 93.31 162 VAL A O 1
ATOM 1214 N N . ARG A 1 163 ? -9.635 -2.177 -5.716 1.00 93.19 163 ARG A N 1
ATOM 1215 C CA . ARG A 1 163 ? -10.744 -2.832 -5.011 1.00 93.19 163 ARG A CA 1
ATOM 1216 C C . ARG A 1 163 ? -10.776 -2.468 -3.537 1.00 93.19 163 ARG A C 1
ATOM 1218 O O . ARG A 1 163 ? -9.738 -2.345 -2.892 1.00 93.19 163 ARG A O 1
ATOM 1225 N N . PHE A 1 164 ? -11.991 -2.405 -3.004 1.00 94.50 164 PHE A N 1
ATOM 1226 C CA . PHE A 1 164 ? -12.270 -2.272 -1.580 1.00 94.50 164 PHE A CA 1
ATOM 1227 C C . PHE A 1 164 ? -13.197 -3.398 -1.141 1.00 94.50 164 PHE A C 1
ATOM 1229 O O . PHE A 1 164 ? -14.180 -3.688 -1.823 1.00 94.50 164 PHE A O 1
ATOM 1236 N N . ALA A 1 165 ? -12.920 -4.006 0.007 1.00 94.06 165 ALA A N 1
ATOM 1237 C CA . ALA A 1 165 ? -13.828 -4.971 0.612 1.00 94.06 165 ALA A CA 1
ATOM 1238 C C . ALA A 1 165 ? -13.694 -4.982 2.133 1.00 94.06 165 ALA A C 1
ATOM 1240 O O . ALA A 1 165 ? -12.704 -4.522 2.688 1.00 94.06 165 ALA A O 1
ATOM 1241 N N . THR A 1 166 ? -14.679 -5.538 2.828 1.00 93.12 166 THR A N 1
ATOM 1242 C CA . THR A 1 166 ? -14.609 -5.734 4.286 1.00 93.12 166 THR A CA 1
ATOM 1243 C C . THR A 1 166 ? -14.008 -7.083 4.676 1.00 93.12 166 THR A C 1
ATOM 1245 O O . THR A 1 166 ? -13.854 -7.366 5.861 1.00 93.12 166 THR A O 1
ATOM 1248 N N . ASP A 1 167 ? -13.664 -7.916 3.693 1.00 91.19 167 ASP A N 1
ATOM 1249 C CA . ASP A 1 167 ? -12.973 -9.187 3.879 1.00 91.19 167 ASP A CA 1
ATOM 1250 C C . ASP A 1 167 ? -11.902 -9.408 2.801 1.00 91.19 167 ASP A C 1
ATOM 1252 O O . ASP A 1 167 ? -11.903 -8.776 1.743 1.00 91.19 167 ASP A O 1
ATOM 1256 N N . TRP A 1 168 ? -10.983 -10.329 3.089 1.00 91.12 168 TRP A N 1
ATOM 1257 C CA . TRP A 1 168 ? -9.873 -10.677 2.206 1.00 91.12 168 TRP A CA 1
ATOM 1258 C C . TRP A 1 168 ? -10.349 -11.123 0.819 1.00 91.12 168 TRP A C 1
ATOM 1260 O O . TRP A 1 168 ? -9.844 -10.654 -0.203 1.00 91.12 168 TRP A O 1
ATOM 1270 N N . ARG A 1 169 ? -11.359 -12.003 0.769 1.00 88.94 169 ARG A N 1
ATOM 1271 C CA . ARG A 1 169 ? -11.824 -12.627 -0.477 1.00 88.94 169 ARG A CA 1
ATOM 1272 C C . ARG A 1 169 ? -12.342 -11.578 -1.453 1.00 88.94 169 ARG A C 1
ATOM 1274 O O . ARG A 1 169 ? -12.086 -11.708 -2.648 1.00 88.94 169 ARG A O 1
ATOM 1281 N N . GLY A 1 170 ? -13.006 -10.532 -0.973 1.00 86.50 170 GLY A N 1
ATOM 1282 C CA . GLY A 1 170 ? -13.506 -9.451 -1.818 1.00 86.50 170 GLY A CA 1
ATOM 1283 C C . GLY A 1 170 ? -12.410 -8.690 -2.574 1.00 86.50 170 GLY A C 1
ATOM 1284 O O . GLY A 1 170 ? -12.661 -8.220 -3.683 1.00 86.50 170 GLY A O 1
ATOM 1285 N N . VAL A 1 171 ? -11.186 -8.619 -2.035 1.00 88.75 171 VAL A N 1
ATOM 1286 C CA . VAL A 1 171 ? -10.056 -7.947 -2.703 1.00 88.75 171 VAL A CA 1
ATOM 1287 C C . VAL A 1 171 ? -9.251 -8.889 -3.600 1.00 88.75 171 VAL A C 1
ATOM 1289 O O . VAL A 1 171 ? -8.810 -8.472 -4.666 1.00 88.75 171 VAL A O 1
ATOM 1292 N N . ILE A 1 172 ? -9.092 -10.159 -3.220 1.00 84.12 172 ILE A N 1
ATOM 1293 C CA . ILE A 1 172 ? -8.220 -11.108 -3.942 1.00 84.12 172 ILE A CA 1
ATOM 1294 C C . ILE A 1 172 ? -8.929 -11.976 -4.998 1.00 84.12 172 ILE A C 1
ATOM 1296 O O . ILE A 1 172 ? -8.278 -12.533 -5.881 1.00 84.12 172 ILE A O 1
ATOM 1300 N N . THR A 1 173 ? -10.255 -12.144 -4.930 1.00 69.25 173 THR A N 1
ATOM 1301 C CA . THR A 1 173 ? -10.969 -13.080 -5.820 1.00 69.25 173 THR A CA 1
ATOM 1302 C C . THR A 1 173 ? -11.260 -12.436 -7.181 1.00 69.25 173 THR A C 1
ATOM 1304 O O . THR A 1 173 ? -11.658 -11.278 -7.258 1.00 69.25 173 THR A O 1
ATOM 1307 N N . ASN A 1 174 ? -11.141 -13.206 -8.270 1.00 59.53 174 ASN A N 1
ATOM 1308 C CA . ASN A 1 174 ? -11.423 -12.775 -9.653 1.00 59.53 174 ASN A CA 1
ATOM 1309 C C . ASN A 1 174 ? -10.476 -11.705 -10.214 1.00 59.53 174 ASN A C 1
ATOM 1311 O O . ASN A 1 174 ? -10.955 -10.844 -10.940 1.00 59.53 174 ASN A O 1
ATOM 1315 N N . LEU A 1 175 ? -9.177 -11.751 -9.908 1.00 61.59 175 LEU A N 1
ATOM 1316 C CA . LEU A 1 175 ? -8.162 -10.977 -10.638 1.00 61.59 175 LEU A CA 1
ATOM 1317 C C . LEU A 1 175 ? -7.903 -11.675 -11.993 1.00 61.59 175 LEU A C 1
ATOM 1319 O O . LEU A 1 175 ? -7.224 -12.710 -12.005 1.00 61.59 175 LEU A O 1
ATOM 1323 N N . PRO A 1 176 ? -8.498 -11.240 -13.126 1.00 52.28 176 PRO A N 1
ATOM 1324 C CA . PRO A 1 176 ? -8.411 -11.965 -14.397 1.00 52.28 176 PRO A CA 1
ATOM 1325 C C . PRO A 1 176 ? -6.974 -12.000 -14.930 1.00 52.28 176 PRO A C 1
ATOM 1327 O O . PRO A 1 176 ? -6.563 -12.984 -15.542 1.00 52.28 176 PRO A O 1
ATOM 1330 N N . SER A 1 177 ? -6.197 -10.966 -14.612 1.00 51.25 177 SER A N 1
ATOM 1331 C CA . SER A 1 177 ? -4.768 -10.824 -14.901 1.00 51.25 177 SER A CA 1
ATOM 1332 C C . SER A 1 177 ? -3.885 -11.876 -14.206 1.00 51.25 177 SER A C 1
ATOM 1334 O O . SER A 1 177 ? -2.908 -12.327 -14.796 1.00 51.25 177 SER A O 1
ATOM 1336 N N . LEU A 1 178 ? -4.252 -12.364 -13.011 1.00 49.31 178 LEU A N 1
ATOM 1337 C CA . LEU A 1 178 ? -3.541 -13.462 -12.329 1.00 49.31 178 LEU A CA 1
ATOM 1338 C C . LEU A 1 178 ? -3.954 -14.858 -12.826 1.00 49.31 178 LEU A C 1
ATOM 1340 O O . LEU A 1 178 ? -3.241 -15.838 -12.608 1.00 49.31 178 LEU A O 1
ATOM 1344 N N . ARG A 1 179 ? -5.097 -14.981 -13.517 1.00 47.78 179 ARG A N 1
ATOM 1345 C CA . ARG A 1 179 ? -5.586 -16.271 -14.039 1.00 47.78 179 ARG A CA 1
ATOM 1346 C C . ARG A 1 179 ? -4.888 -16.733 -15.318 1.00 47.78 179 ARG A C 1
ATOM 1348 O O . ARG A 1 179 ? -5.072 -17.888 -15.693 1.00 47.78 179 ARG A O 1
ATOM 1355 N N . GLN A 1 180 ? -4.051 -15.907 -15.948 1.00 44.28 180 GLN A N 1
ATOM 1356 C CA . GLN A 1 180 ? -3.260 -16.336 -17.111 1.00 44.28 180 GLN A CA 1
ATOM 1357 C C . GLN A 1 180 ? -2.172 -17.380 -16.770 1.00 44.28 180 GLN A C 1
ATOM 1359 O O . GLN A 1 180 ? -1.581 -17.951 -17.681 1.00 44.28 180 GLN A O 1
ATOM 1364 N N . GLY A 1 181 ? -1.945 -17.695 -15.486 1.00 43.34 181 GLY A N 1
ATOM 1365 C CA . GLY A 1 181 ? -1.021 -18.750 -15.044 1.00 43.34 181 GLY A CA 1
ATOM 1366 C C . GLY A 1 181 ? -1.651 -20.105 -14.686 1.00 43.34 181 GLY A C 1
ATOM 1367 O O . GLY A 1 181 ? -0.915 -21.054 -14.423 1.00 43.34 181 GLY A O 1
ATOM 1368 N N . ILE A 1 182 ? -2.984 -20.244 -14.656 1.00 41.41 182 ILE A N 1
ATOM 1369 C CA . ILE A 1 182 ? -3.622 -21.517 -14.276 1.00 41.41 182 ILE A CA 1
ATOM 1370 C C . ILE A 1 182 ? -3.890 -22.342 -15.537 1.00 41.41 182 ILE A C 1
ATOM 1372 O O . ILE A 1 182 ? -4.961 -22.269 -16.140 1.00 41.41 182 ILE A O 1
ATOM 1376 N N . MET A 1 183 ? -2.917 -23.173 -15.921 1.00 36.19 183 MET A N 1
ATOM 1377 C CA . MET A 1 183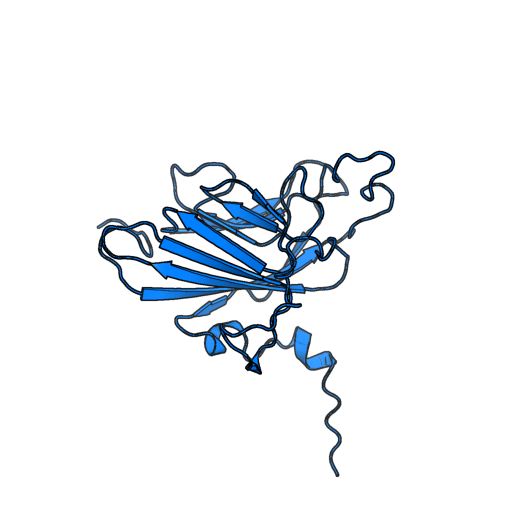 ? -3.190 -24.321 -16.785 1.00 36.19 183 MET A CA 1
ATOM 1378 C C . MET A 1 183 ? -4.103 -25.289 -16.031 1.00 36.19 183 MET A C 1
ATOM 1380 O O . MET A 1 183 ? -3.658 -26.057 -15.178 1.00 36.19 183 MET A O 1
ATOM 1384 N N . ILE A 1 184 ? -5.393 -25.263 -16.357 1.00 37.72 184 ILE A N 1
ATOM 1385 C CA . ILE A 1 184 ? -6.322 -26.313 -15.950 1.00 37.72 184 ILE A CA 1
ATOM 1386 C C . ILE A 1 184 ? -5.924 -27.576 -16.724 1.00 37.72 184 ILE A C 1
ATOM 1388 O O . ILE A 1 184 ? -6.242 -27.718 -17.903 1.00 37.72 184 ILE A O 1
ATOM 1392 N N . LYS A 1 185 ? -5.212 -28.502 -16.070 1.00 31.83 185 LYS A N 1
ATOM 1393 C CA . LYS A 1 185 ? -5.166 -29.893 -16.530 1.00 31.83 185 LYS A CA 1
ATOM 1394 C C . LYS A 1 185 ? -6.527 -30.513 -16.243 1.00 31.83 185 LYS A C 1
ATOM 1396 O O . LYS A 1 185 ? -6.850 -30.814 -15.097 1.00 31.83 185 LYS A O 1
ATOM 1401 N N . ILE A 1 186 ? -7.321 -30.663 -17.293 1.00 34.84 186 ILE A N 1
ATOM 1402 C CA . ILE A 1 186 ? -8.482 -31.546 -17.291 1.00 34.84 186 ILE A CA 1
ATOM 1403 C C . ILE A 1 186 ? -7.928 -32.963 -17.483 1.00 34.84 186 ILE A C 1
ATOM 1405 O O . ILE A 1 186 ? -7.145 -33.183 -18.410 1.00 34.84 186 ILE A O 1
ATOM 1409 N N . HIS A 1 187 ? -8.253 -33.866 -16.554 1.00 41.28 187 HIS A N 1
ATOM 1410 C CA . HIS A 1 187 ? -7.988 -35.301 -16.692 1.00 41.28 187 HIS A CA 1
ATOM 1411 C C . HIS A 1 187 ? -8.978 -35.928 -17.670 1.00 41.28 187 HIS A C 1
ATOM 1413 O O . HIS A 1 187 ? -10.164 -35.525 -17.623 1.00 41.28 187 HIS A O 1
#

Secondary structure (DSSP, 8-state):
----BS-TT--EEEEEEEEEEESS-S-TTTS-SSS-PPSS--EEEEEE-TT--TT-SEEEEE-TT-SSSEEEETTEEEE-B-TTSS-B----SS-EEEEEEEEE-TTS-EEEEEEES--GGGTT---TTS-EEEEEE---BSEEEEEE-SSTTT--EEEEEEEEESSHHHHHTT-GGGGGG------

pLDDT: mean 83.22, std 17.21, range [31.83, 97.75]

Sequence (187 aa):
MSGLVGGGEVSRVLYFGALVRSVNGSTPATEEKDGTPPDGMEAFVQLTRPGLSALGALGMGNGWAQWAYSIGGVFGTADLKQTNNTTYASVNTATRLMVAKITFNHTANDTATVWLDPNPDHGDNQVWSVCRATVTGDFSFSQLAYRSGNIPDLNGWEFDEVRFATDWRGVITNLPSLRQGIMIKIH